Protein AF-A0A1V2RS00-F1 (afdb_monomer_lite)

Sequence (336 aa):
MPICAQCAREFTRLSRGRAPRYCSRACQARAYRARKAEPQNAPPARRGQPTAAAPPRTGRPAAGPGRSSGTLSVPAIVRAAVRIADSEGLDALSMRRVADSLGAGAMALYHYVTGKDELIELMVGQVYADSGAAAPPGPGGWRAALEHVARAEWALYTAHPWTLRVLATVRPPLAPSVLAGAERAMAALDGTGVDALTVHRLTQSVLGQVQGLGLLRVSEIEAARRAGPSLAHWRTVTAPAVLMPDRDTPYPRLASTARDAEAAADLDALFEFGLARILDGVALFLDGLPEHTDHSGGTAGTAHEGAARPAAQEPRAGGGGPAVHRNVADPTARGR

Foldseek 3Di:
DQAAPQPRDDADDDDDDDGDNHRDPVSVVVVVVVVVPDPPDDDPDDDDDDDDDDDDDDDDDDDDDDDDQPPDALVLLLVLQQVCCQPVNPVSDALCSSCVSRVHDSVVVCVHAVGDVRSVLVNLLVLLVVLCLLPQFDPDALLSNLVSNLVSVLVSCLRRVNSLVQQVDPDHRPRPSVVSSLVSNLCSCPPLPDDSVVSNVLSCVLNVLSSVLSVVSSVLVVQCVDPDDHPVCCQPPVVCCQQPVDPPGPNVVSVVCNVVSVVVSPSVNVSVVVNVVSVVVVVVVSVPDPDPPPPPDDDDDDDDDDDDDDDDDDDDDDDDDDDDDDDDDDDDDDDD

pLDDT: mean 77.29, std 21.88, range [31.58, 98.38]

Structure (mmCIF, N/CA/C/O backbone):
data_AF-A0A1V2RS00-F1
#
_entry.id   AF-A0A1V2RS00-F1
#
loop_
_atom_site.group_PDB
_atom_site.id
_atom_site.type_symbol
_atom_site.label_atom_id
_atom_site.label_alt_id
_atom_site.label_comp_id
_atom_site.label_asym_id
_atom_site.label_entity_id
_atom_site.label_seq_id
_atom_site.pdbx_PDB_ins_code
_atom_site.Cartn_x
_atom_site.Cartn_y
_atom_site.Cartn_z
_atom_site.occupancy
_atom_site.B_iso_or_equiv
_atom_site.auth_seq_id
_atom_site.auth_comp_id
_atom_site.auth_asym_id
_atom_site.auth_atom_id
_atom_site.pdbx_PDB_model_num
ATOM 1 N N . MET A 1 1 ? 14.149 -3.725 59.250 1.00 67.50 1 MET A N 1
ATOM 2 C CA . MET A 1 1 ? 14.147 -2.420 58.539 1.00 67.50 1 MET A CA 1
ATOM 3 C C . MET A 1 1 ? 13.747 -2.641 57.079 1.00 67.50 1 MET A C 1
ATOM 5 O O . MET A 1 1 ? 13.876 -3.771 56.625 1.00 67.50 1 MET A O 1
ATOM 9 N N . PRO A 1 2 ? 13.184 -1.667 56.332 1.00 81.31 2 PRO A N 1
ATOM 10 C CA . PRO A 1 2 ? 12.908 -1.882 54.912 1.00 81.31 2 PRO A CA 1
ATOM 11 C C . PRO A 1 2 ? 14.219 -2.045 54.132 1.00 81.31 2 PRO A C 1
ATOM 13 O O . PRO A 1 2 ? 15.185 -1.315 54.355 1.00 81.31 2 PRO A O 1
ATOM 16 N N . ILE A 1 3 ? 14.225 -3.005 53.211 1.00 87.50 3 ILE A N 1
ATOM 17 C CA . ILE A 1 3 ? 15.364 -3.332 52.352 1.00 87.50 3 ILE A CA 1
ATOM 18 C C . ILE A 1 3 ? 15.104 -2.749 50.962 1.00 87.50 3 ILE A C 1
ATOM 20 O O . ILE A 1 3 ? 14.012 -2.881 50.407 1.00 87.50 3 ILE A O 1
ATOM 24 N N . CYS A 1 4 ? 16.099 -2.075 50.390 1.00 85.19 4 CYS A N 1
ATOM 25 C CA . CYS A 1 4 ? 16.002 -1.516 49.047 1.00 85.19 4 CYS A CA 1
ATOM 26 C C . CYS A 1 4 ? 15.934 -2.624 47.987 1.00 85.19 4 CYS A C 1
ATOM 28 O O . CYS A 1 4 ? 16.881 -3.394 47.839 1.00 85.19 4 CYS A O 1
ATOM 30 N N . ALA A 1 5 ? 14.890 -2.622 47.154 1.00 86.62 5 ALA A N 1
ATOM 31 C CA . ALA A 1 5 ? 14.709 -3.617 46.093 1.00 86.62 5 ALA A CA 1
ATOM 32 C C . ALA A 1 5 ? 15.755 -3.550 44.956 1.00 86.62 5 ALA A C 1
ATOM 34 O O . ALA A 1 5 ? 15.750 -4.410 44.086 1.00 86.62 5 ALA A O 1
ATOM 35 N N . GLN A 1 6 ? 16.624 -2.530 44.933 1.00 90.50 6 GLN A N 1
ATOM 36 C CA . GLN A 1 6 ? 17.678 -2.375 43.918 1.00 90.50 6 GLN A CA 1
ATOM 37 C C . GLN A 1 6 ? 19.086 -2.697 44.435 1.00 90.50 6 GLN A C 1
ATOM 39 O O . GLN A 1 6 ? 19.936 -3.103 43.653 1.00 90.50 6 GLN A O 1
ATOM 44 N N . CYS A 1 7 ? 19.380 -2.430 45.710 1.00 89.31 7 CYS A N 1
ATOM 45 C CA . CYS A 1 7 ? 20.745 -2.547 46.242 1.00 89.31 7 CYS A CA 1
ATOM 46 C C . CYS A 1 7 ? 20.844 -3.345 47.543 1.00 89.31 7 CYS A C 1
ATOM 48 O O . CYS A 1 7 ? 21.907 -3.336 48.154 1.00 89.31 7 CYS A O 1
ATOM 50 N N . ALA A 1 8 ? 19.743 -3.960 47.986 1.00 87.31 8 ALA A N 1
ATOM 51 C CA . ALA A 1 8 ? 19.644 -4.790 49.187 1.00 87.31 8 ALA A CA 1
ATOM 52 C C . ALA A 1 8 ? 20.091 -4.128 50.509 1.00 87.31 8 ALA A C 1
ATOM 54 O O . ALA A 1 8 ? 20.161 -4.791 51.536 1.00 87.31 8 ALA A O 1
ATOM 55 N N . ARG A 1 9 ? 20.348 -2.813 50.520 1.00 87.50 9 ARG A N 1
ATOM 56 C CA . ARG A 1 9 ? 20.688 -2.073 51.740 1.00 87.50 9 ARG A CA 1
ATOM 57 C C . ARG A 1 9 ? 19.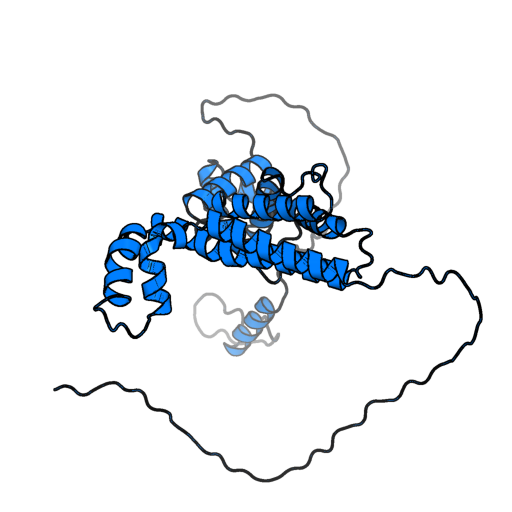449 -1.760 52.562 1.00 87.50 9 ARG A C 1
ATOM 59 O O . ARG A 1 9 ? 18.418 -1.354 52.011 1.00 87.50 9 ARG A O 1
ATOM 66 N N . GLU A 1 10 ? 19.589 -1.894 53.872 1.00 86.69 10 GLU A N 1
ATOM 67 C CA . GLU A 1 10 ? 18.614 -1.395 54.831 1.00 86.69 10 GLU A CA 1
ATOM 68 C C . GLU A 1 10 ? 18.591 0.133 54.824 1.00 86.69 10 GLU A C 1
ATOM 70 O O . GLU A 1 10 ? 19.614 0.788 54.614 1.00 86.69 10 GLU A O 1
ATOM 75 N N . PHE A 1 11 ? 17.413 0.719 55.024 1.00 83.56 11 PHE A N 1
ATOM 76 C CA . PHE A 1 11 ? 17.284 2.167 55.120 1.00 83.56 11 PHE A CA 1
ATOM 77 C C . PHE A 1 11 ? 16.163 2.576 56.073 1.00 83.56 11 PHE A C 1
ATOM 79 O O . PHE A 1 11 ? 15.219 1.829 56.328 1.00 83.56 11 PHE A O 1
ATOM 86 N N . THR A 1 12 ? 16.267 3.782 56.615 1.00 77.06 12 THR A N 1
ATOM 87 C CA . THR A 1 12 ? 15.304 4.302 57.588 1.00 77.06 12 THR A CA 1
ATOM 88 C C . THR A 1 12 ? 14.063 4.835 56.875 1.00 77.06 12 THR A C 1
ATOM 90 O O . THR A 1 12 ? 14.167 5.550 55.876 1.00 77.06 12 THR A O 1
ATOM 93 N N . ARG A 1 13 ? 12.865 4.507 57.379 1.00 71.31 13 ARG A N 1
ATOM 94 C CA . ARG A 1 13 ? 11.624 5.129 56.893 1.00 71.31 13 ARG A CA 1
ATOM 95 C C . ARG A 1 13 ? 11.598 6.585 57.344 1.00 71.31 13 ARG A C 1
ATOM 97 O O . ARG A 1 13 ? 11.429 6.854 58.528 1.00 71.31 13 ARG A O 1
ATOM 104 N N . LEU A 1 14 ? 11.723 7.507 56.400 1.00 64.88 14 LEU A N 1
ATOM 105 C CA . LEU A 1 14 ? 11.408 8.909 56.633 1.00 64.88 14 LEU A CA 1
ATOM 106 C C . LEU A 1 14 ? 9.931 9.112 56.254 1.00 64.88 14 LEU A C 1
ATOM 108 O O . LEU A 1 14 ? 9.572 8.932 55.095 1.00 64.88 14 LEU A O 1
ATOM 112 N N . SER A 1 15 ? 9.122 9.416 57.275 1.00 57.97 15 SER A N 1
ATOM 113 C CA . SER A 1 15 ? 7.725 9.899 57.267 1.00 57.97 15 SER A CA 1
ATOM 114 C C . SER A 1 15 ? 6.571 8.978 56.799 1.00 57.97 15 SER A C 1
ATOM 116 O O . SER A 1 15 ? 6.735 7.963 56.122 1.00 57.97 15 SER A O 1
ATOM 118 N N . ARG A 1 16 ? 5.363 9.312 57.300 1.00 59.69 16 ARG A N 1
ATOM 119 C CA . ARG A 1 16 ? 4.089 8.580 57.142 1.00 59.69 16 ARG A CA 1
ATOM 120 C C . ARG A 1 16 ? 3.628 8.591 55.675 1.00 59.69 16 ARG A C 1
ATOM 122 O O . ARG A 1 16 ? 3.498 9.652 55.078 1.00 59.69 16 ARG A O 1
ATOM 129 N N . GLY A 1 17 ? 3.350 7.408 55.123 1.00 64.88 17 GLY A N 1
ATOM 130 C CA . GLY A 1 17 ? 2.903 7.200 53.740 1.00 64.88 17 GLY A CA 1
ATOM 131 C C . GLY A 1 17 ? 3.169 5.770 53.248 1.00 64.88 17 GLY A C 1
ATOM 132 O O . GLY A 1 17 ? 3.672 4.930 54.001 1.00 64.88 17 GLY A O 1
ATOM 133 N N . ARG A 1 18 ? 2.834 5.471 51.981 1.00 64.94 18 ARG A N 1
ATOM 134 C CA . ARG A 1 18 ? 3.139 4.173 51.341 1.00 64.94 18 ARG A CA 1
ATOM 135 C C . ARG A 1 18 ? 4.648 3.916 51.417 1.00 64.94 18 ARG A C 1
ATOM 137 O O . ARG A 1 18 ? 5.433 4.746 50.969 1.00 64.94 18 ARG A O 1
ATOM 144 N N . ALA A 1 19 ? 5.040 2.760 51.954 1.00 68.06 19 ALA A N 1
ATOM 145 C CA . ALA A 1 19 ? 6.445 2.428 52.166 1.00 68.06 19 ALA A CA 1
ATOM 146 C C . ALA A 1 19 ? 7.253 2.543 50.852 1.00 68.06 19 ALA A C 1
ATOM 148 O O . ALA A 1 19 ? 6.901 1.885 49.864 1.00 68.06 19 ALA A O 1
ATOM 149 N N . PRO A 1 20 ? 8.324 3.358 50.808 1.00 74.75 20 PRO A N 1
ATOM 150 C CA . PRO A 1 20 ? 9.176 3.454 49.628 1.00 74.75 20 PRO A CA 1
ATOM 151 C C . PRO A 1 20 ? 9.840 2.098 49.342 1.00 74.75 20 PRO A C 1
ATOM 153 O O . PRO A 1 20 ? 10.306 1.419 50.252 1.00 74.75 20 PRO A O 1
ATOM 156 N N . ARG A 1 21 ? 9.889 1.690 48.065 1.00 84.75 21 ARG A N 1
ATOM 157 C CA . ARG A 1 21 ? 10.537 0.428 47.628 1.00 84.75 21 ARG A CA 1
ATOM 158 C C . ARG A 1 21 ? 12.058 0.554 47.453 1.00 84.75 21 ARG A C 1
ATOM 160 O O . ARG A 1 21 ? 12.739 -0.446 47.237 1.00 84.75 21 ARG A O 1
ATOM 167 N N . TYR A 1 22 ? 12.590 1.775 47.514 1.00 88.00 22 TYR A N 1
ATOM 168 C CA . TYR A 1 22 ? 13.986 2.095 47.221 1.00 88.00 22 TYR A CA 1
ATOM 169 C C . TYR A 1 22 ? 14.537 3.082 48.252 1.00 88.00 22 TYR A C 1
ATOM 171 O O . TYR A 1 22 ? 13.823 3.988 48.671 1.00 88.00 22 TYR A O 1
ATOM 179 N N . CYS A 1 23 ? 15.817 2.946 48.605 1.00 87.12 23 CYS A N 1
ATOM 180 C CA . CYS A 1 23 ? 16.475 3.817 49.585 1.00 87.12 23 CYS A CA 1
ATOM 181 C C . CYS A 1 23 ? 16.814 5.227 49.060 1.00 87.12 23 CYS A C 1
ATOM 183 O O . CYS A 1 23 ? 17.154 6.104 49.845 1.00 87.12 23 CYS A O 1
ATOM 185 N N . SER A 1 24 ? 16.760 5.460 47.742 1.00 84.69 24 SER A N 1
ATOM 186 C CA . SER A 1 24 ? 17.055 6.761 47.125 1.00 84.69 24 SER A CA 1
ATOM 187 C C . SER A 1 24 ? 16.454 6.884 45.720 1.00 84.69 24 SER A C 1
ATOM 189 O O . SER A 1 24 ? 16.191 5.875 45.054 1.00 84.69 24 SER A O 1
ATOM 191 N N . ARG A 1 25 ? 16.315 8.125 45.220 1.00 82.12 25 ARG A N 1
ATOM 192 C CA . ARG A 1 25 ? 15.911 8.402 43.824 1.00 82.12 25 ARG A CA 1
ATOM 193 C C . ARG A 1 25 ? 16.862 7.761 42.804 1.00 82.12 25 ARG A C 1
ATOM 195 O O . ARG A 1 25 ? 16.417 7.288 41.763 1.00 82.12 25 ARG A O 1
ATOM 202 N N . ALA A 1 26 ? 18.154 7.662 43.126 1.00 84.06 26 ALA A N 1
ATOM 203 C CA . ALA A 1 26 ? 19.139 6.994 42.277 1.00 84.06 26 ALA A CA 1
ATOM 204 C C . ALA A 1 26 ? 18.876 5.480 42.150 1.00 84.06 26 ALA A C 1
ATOM 206 O O . ALA A 1 26 ? 18.971 4.922 41.057 1.00 84.06 26 ALA A O 1
ATOM 207 N N . CYS A 1 27 ? 18.494 4.805 43.241 1.00 85.94 27 CYS A N 1
ATOM 208 C CA . CYS A 1 27 ? 18.106 3.390 43.205 1.00 85.94 27 CYS A CA 1
ATOM 209 C C . CYS A 1 27 ? 16.798 3.162 42.435 1.00 85.94 27 CYS A C 1
ATOM 211 O O . CYS A 1 27 ? 16.706 2.204 41.670 1.00 85.94 27 CYS A O 1
ATOM 213 N N . GLN A 1 28 ? 15.826 4.067 42.561 1.00 87.50 28 GLN A N 1
ATOM 214 C CA . GLN A 1 28 ? 14.596 4.025 41.769 1.00 87.50 28 GLN A CA 1
ATOM 215 C C . GLN A 1 28 ? 14.871 4.193 40.264 1.00 87.50 28 GLN A C 1
ATOM 217 O O . GLN A 1 28 ? 14.331 3.441 39.454 1.00 87.50 28 GLN A O 1
ATOM 222 N N . ALA A 1 29 ? 15.748 5.131 39.887 1.00 81.56 29 ALA A N 1
ATOM 223 C CA . ALA A 1 29 ? 16.121 5.366 38.494 1.00 81.56 29 ALA A CA 1
ATOM 224 C C . ALA A 1 29 ? 16.869 4.173 37.872 1.00 81.56 29 ALA A C 1
ATOM 226 O O . ALA A 1 29 ? 16.620 3.837 36.715 1.00 81.56 29 ALA A O 1
ATOM 227 N N . ARG A 1 30 ? 17.747 3.500 38.631 1.00 84.75 30 ARG A N 1
ATOM 228 C CA . ARG A 1 30 ? 18.425 2.270 38.180 1.00 84.75 30 ARG A CA 1
ATOM 229 C C . ARG A 1 30 ? 17.443 1.121 37.946 1.00 84.75 30 ARG A C 1
ATOM 231 O O . ARG A 1 30 ? 17.483 0.512 36.883 1.00 84.75 30 ARG A O 1
ATOM 238 N N . ALA A 1 31 ? 16.512 0.898 38.875 1.00 85.06 31 ALA A N 1
ATOM 239 C CA . ALA A 1 31 ? 15.475 -0.125 38.726 1.00 85.06 31 ALA A CA 1
ATOM 240 C C . ALA A 1 31 ? 14.544 0.145 37.529 1.00 85.06 31 ALA A C 1
ATOM 242 O O . ALA A 1 31 ? 14.088 -0.779 36.863 1.00 85.06 31 ALA A O 1
ATOM 243 N N . TYR A 1 32 ? 14.251 1.418 37.248 1.00 80.31 32 TYR A N 1
ATOM 244 C CA . TYR A 1 32 ? 13.467 1.812 36.078 1.00 80.31 32 TYR A CA 1
ATOM 245 C C . TYR A 1 32 ? 14.205 1.537 34.761 1.00 80.31 32 TYR A C 1
ATOM 247 O O . TYR A 1 32 ? 13.619 0.962 33.849 1.00 80.31 32 TYR A O 1
ATOM 255 N N . ARG A 1 33 ? 15.496 1.891 34.670 1.00 81.81 33 ARG A N 1
ATOM 256 C CA . ARG A 1 33 ? 16.313 1.612 33.477 1.00 81.81 33 ARG A CA 1
ATOM 257 C C . ARG A 1 33 ? 16.475 0.114 33.227 1.00 81.81 33 ARG A C 1
ATOM 259 O O . ARG A 1 33 ? 16.350 -0.296 32.083 1.00 81.81 33 ARG A O 1
ATOM 266 N N . ALA A 1 34 ? 16.674 -0.684 34.279 1.00 78.75 34 ALA A N 1
ATOM 267 C CA . ALA A 1 34 ? 16.752 -2.141 34.170 1.00 78.75 34 ALA A CA 1
ATOM 268 C C . ALA A 1 34 ? 15.463 -2.742 33.577 1.00 78.75 34 ALA A C 1
ATOM 270 O O . ALA A 1 34 ? 15.536 -3.479 32.605 1.00 78.75 34 ALA A O 1
ATOM 271 N N . ARG A 1 35 ? 14.281 -2.325 34.059 1.00 76.94 35 ARG A N 1
ATOM 272 C CA . ARG A 1 35 ? 12.982 -2.761 33.502 1.00 76.94 35 ARG A CA 1
ATOM 273 C C . ARG A 1 35 ? 12.742 -2.340 32.053 1.00 76.94 35 ARG A C 1
ATOM 275 O O . ARG A 1 35 ? 11.999 -3.004 31.348 1.00 76.94 35 ARG A O 1
ATOM 282 N N . LYS A 1 36 ? 13.310 -1.209 31.627 1.00 71.44 36 LYS A N 1
ATOM 283 C CA . LYS A 1 36 ? 13.199 -0.731 30.241 1.00 71.44 36 LYS A CA 1
ATOM 284 C C . LYS A 1 36 ? 14.192 -1.438 29.305 1.00 71.44 36 LYS A C 1
ATOM 286 O O . LYS A 1 36 ? 13.953 -1.478 28.106 1.00 71.44 36 LYS A O 1
ATOM 291 N N . ALA A 1 37 ? 15.303 -1.940 29.847 1.00 65.69 37 ALA A N 1
ATOM 292 C CA . ALA A 1 37 ? 16.340 -2.655 29.106 1.00 65.69 37 ALA A CA 1
ATOM 293 C C . ALA A 1 37 ? 16.056 -4.161 28.964 1.00 65.69 37 ALA A C 1
ATOM 295 O O . ALA A 1 37 ? 16.685 -4.819 28.142 1.00 65.69 37 ALA A O 1
ATOM 296 N N . GLU A 1 38 ? 15.124 -4.705 29.746 1.00 54.19 38 GLU A N 1
ATOM 297 C CA . GLU A 1 38 ? 14.707 -6.101 29.649 1.00 54.19 38 GLU A CA 1
ATOM 298 C C . GLU A 1 38 ? 13.688 -6.266 28.502 1.00 54.19 38 GLU A C 1
ATOM 300 O O . GLU A 1 38 ? 12.708 -5.513 28.447 1.00 54.19 38 GLU A O 1
ATOM 305 N N . PRO A 1 39 ? 13.901 -7.199 27.554 1.00 43.91 39 PRO A N 1
ATOM 306 C CA . PRO A 1 39 ? 12.954 -7.441 26.472 1.00 43.91 39 PRO A CA 1
ATOM 307 C C . PRO A 1 39 ? 11.618 -7.913 27.057 1.00 43.91 39 PRO A C 1
ATOM 309 O O . PRO A 1 39 ? 11.570 -8.841 27.863 1.00 43.91 39 PRO A O 1
ATOM 312 N N . GLN A 1 40 ? 10.521 -7.264 26.661 1.00 57.75 40 GLN A N 1
ATOM 313 C CA . GLN A 1 40 ? 9.161 -7.598 27.091 1.00 57.75 40 GLN A CA 1
ATOM 314 C C . GLN A 1 40 ? 8.697 -8.901 26.425 1.00 57.75 40 GLN A C 1
ATOM 316 O O . GLN A 1 40 ? 7.849 -8.870 25.549 1.00 57.75 40 GLN A O 1
ATOM 321 N N . ASN A 1 41 ? 9.292 -10.035 26.795 1.00 49.31 41 ASN A N 1
ATOM 322 C CA . ASN A 1 41 ? 8.796 -11.373 26.478 1.00 49.31 41 ASN A CA 1
ATOM 323 C C . ASN A 1 41 ? 9.438 -12.407 27.413 1.00 49.31 41 ASN A C 1
ATOM 325 O O . ASN A 1 41 ? 10.367 -13.124 27.055 1.00 49.31 41 ASN A O 1
ATOM 329 N N . ALA A 1 42 ? 8.917 -12.487 28.636 1.00 41.12 42 ALA A N 1
ATOM 330 C CA . ALA A 1 42 ? 9.068 -13.659 29.487 1.00 41.12 42 ALA A CA 1
ATOM 331 C C . ALA A 1 42 ? 7.739 -13.886 30.231 1.00 41.12 42 ALA A C 1
ATOM 333 O O . ALA A 1 42 ? 7.357 -13.051 31.058 1.00 41.12 42 ALA A O 1
ATOM 334 N N . PRO A 1 43 ? 6.986 -14.963 29.942 1.00 46.00 43 PRO A N 1
ATOM 335 C CA . PRO A 1 43 ? 5.799 -15.296 30.721 1.00 46.00 43 PRO A CA 1
ATOM 336 C C . PRO A 1 43 ? 6.200 -15.654 32.165 1.00 46.00 43 PRO A C 1
ATOM 338 O O . PRO A 1 43 ? 7.286 -16.198 32.385 1.00 46.00 43 PRO A O 1
ATOM 341 N N . PRO A 1 44 ? 5.355 -15.382 33.180 1.00 42.84 44 PRO A N 1
ATOM 342 C CA . PRO A 1 44 ? 5.690 -15.731 34.554 1.00 42.84 44 PRO A CA 1
ATOM 343 C C . PRO A 1 44 ? 5.814 -17.253 34.694 1.00 42.84 44 PRO A C 1
ATOM 345 O O . PRO A 1 44 ? 4.894 -17.998 34.350 1.00 42.84 44 PRO A O 1
ATOM 348 N N . ALA A 1 45 ? 6.951 -17.707 35.229 1.00 39.16 45 ALA A N 1
ATOM 349 C CA . ALA A 1 45 ? 7.204 -19.106 35.547 1.00 39.16 45 ALA A CA 1
ATOM 350 C C . ALA A 1 45 ? 6.111 -19.641 36.488 1.00 39.16 45 ALA A C 1
ATOM 352 O O . ALA A 1 45 ? 6.015 -19.240 37.653 1.00 39.16 45 ALA A O 1
ATOM 353 N N . ARG A 1 46 ? 5.267 -20.548 35.983 1.00 43.03 46 ARG A N 1
ATOM 354 C CA . ARG A 1 46 ? 4.269 -21.248 36.797 1.00 43.03 46 ARG A CA 1
ATOM 355 C C . ARG A 1 46 ? 4.991 -22.247 37.700 1.00 43.03 46 ARG A C 1
ATOM 357 O O . ARG A 1 46 ? 5.568 -23.217 37.219 1.00 43.03 46 ARG A O 1
ATOM 364 N N . ARG A 1 47 ? 4.948 -22.013 39.017 1.00 35.16 47 ARG A N 1
ATOM 365 C CA . ARG A 1 47 ? 5.243 -23.053 40.013 1.00 35.16 47 ARG A CA 1
ATOM 366 C C . ARG A 1 47 ? 4.191 -24.149 39.890 1.00 35.16 47 ARG A C 1
ATOM 368 O O . ARG A 1 47 ? 3.003 -23.855 39.786 1.00 35.16 47 ARG A O 1
ATOM 375 N N . GLY A 1 48 ? 4.675 -25.384 39.844 1.00 36.03 48 GLY A N 1
ATOM 376 C CA . GLY A 1 48 ? 3.900 -26.556 39.479 1.00 36.03 48 GLY A CA 1
ATOM 377 C C . GLY A 1 48 ? 2.769 -26.902 40.439 1.00 36.03 48 GLY A C 1
ATOM 378 O O . GLY A 1 48 ? 2.869 -26.709 41.648 1.00 36.03 48 GLY A O 1
ATOM 379 N N . GLN A 1 49 ? 1.736 -27.500 39.859 1.00 37.25 49 GLN A N 1
ATOM 380 C CA . GLN A 1 49 ? 0.925 -28.538 40.478 1.00 37.25 49 GLN A CA 1
ATOM 381 C C . GLN A 1 49 ? 0.425 -29.474 39.363 1.00 37.25 49 GLN A C 1
ATOM 383 O O . GLN A 1 49 ? 0.070 -28.987 38.287 1.00 37.25 49 GLN A O 1
ATOM 388 N N . PRO A 1 50 ? 0.455 -30.801 39.573 1.00 44.62 50 PRO A N 1
ATOM 389 C CA . PRO A 1 50 ? 0.077 -31.786 38.565 1.00 44.62 50 PRO A CA 1
ATOM 390 C C . PRO A 1 50 ? -1.432 -32.054 38.610 1.00 44.62 50 PRO A C 1
ATOM 392 O O . PRO A 1 50 ? -2.019 -31.976 39.686 1.00 44.62 50 PRO A O 1
ATOM 395 N N . THR A 1 51 ? -2.051 -32.421 37.481 1.00 34.47 51 THR A N 1
ATOM 396 C CA . THR A 1 51 ? -3.101 -33.465 37.414 1.00 34.47 51 THR A CA 1
ATOM 397 C C . THR A 1 51 ? -3.585 -33.727 35.980 1.00 34.47 51 THR A C 1
ATOM 399 O O . THR A 1 51 ? -4.001 -32.825 35.266 1.00 34.47 51 THR A O 1
ATOM 402 N N . ALA A 1 52 ? -3.464 -35.005 35.610 1.00 34.81 52 ALA A N 1
ATOM 403 C CA . ALA A 1 52 ? -4.321 -35.869 34.793 1.00 34.81 52 ALA A CA 1
ATOM 404 C C . ALA A 1 52 ? -5.245 -35.297 33.691 1.00 34.81 52 ALA A C 1
ATOM 406 O O . ALA A 1 52 ? -6.080 -34.423 33.901 1.00 34.81 52 ALA A O 1
ATOM 407 N N . ALA A 1 53 ? -5.159 -35.955 32.532 1.00 39.16 53 ALA A N 1
ATOM 408 C CA . ALA A 1 53 ? -6.026 -35.842 31.364 1.00 39.16 53 ALA A CA 1
ATOM 409 C C . ALA A 1 53 ? -7.458 -36.383 31.585 1.00 39.16 53 ALA A C 1
ATOM 411 O O . ALA A 1 53 ? -7.619 -37.415 32.234 1.00 39.16 53 ALA A O 1
ATOM 412 N N . ALA A 1 54 ? -8.463 -35.743 30.961 1.00 33.69 54 ALA A N 1
ATOM 413 C CA . ALA A 1 54 ? -9.783 -36.300 30.595 1.00 33.69 54 ALA A CA 1
ATOM 414 C C . ALA A 1 54 ? -10.568 -35.329 29.649 1.00 33.69 54 ALA A C 1
ATOM 416 O O . ALA A 1 54 ? -10.249 -34.143 29.638 1.00 33.69 54 ALA A O 1
ATOM 417 N N . PRO A 1 55 ? -11.558 -35.798 28.844 1.00 41.12 55 PRO A N 1
ATOM 418 C CA . PRO A 1 55 ? -11.716 -35.474 27.404 1.00 41.12 55 PRO A CA 1
ATOM 419 C C . PRO A 1 55 ? -12.883 -34.480 27.073 1.00 41.12 55 PRO A C 1
ATOM 421 O O . PRO A 1 55 ? -13.436 -33.882 28.000 1.00 41.12 55 PRO A O 1
ATOM 424 N N . PRO A 1 56 ? -13.251 -34.211 25.788 1.00 38.41 56 PRO A N 1
ATOM 425 C CA . PRO A 1 56 ? -14.018 -33.021 25.413 1.00 38.41 56 PRO A CA 1
ATOM 426 C C . PRO A 1 56 ? -15.510 -33.185 25.713 1.00 38.41 56 PRO A C 1
ATOM 428 O O . PRO A 1 56 ? -16.104 -34.231 25.452 1.00 38.41 56 PRO A O 1
ATOM 431 N N . ARG A 1 57 ? -16.141 -32.128 26.237 1.00 45.88 57 ARG A N 1
ATOM 432 C CA . ARG A 1 57 ? -17.581 -32.116 26.520 1.00 45.88 57 ARG A CA 1
ATOM 433 C C . ARG A 1 57 ? -18.346 -31.390 25.419 1.00 45.88 57 ARG A C 1
ATOM 435 O O . ARG A 1 57 ? -18.240 -30.178 25.254 1.00 45.88 57 ARG A O 1
ATOM 442 N N . THR A 1 58 ? -19.124 -32.186 24.696 1.00 39.69 58 THR A N 1
ATOM 443 C CA . THR A 1 58 ? -20.235 -31.804 23.825 1.00 39.69 58 THR A CA 1
ATOM 444 C C . THR A 1 58 ? -21.316 -31.041 24.607 1.00 39.69 58 THR A C 1
ATOM 446 O O . THR A 1 58 ? -21.458 -31.191 25.823 1.00 39.69 58 THR A O 1
ATOM 449 N N . GLY A 1 59 ? -22.020 -30.145 23.908 1.00 36.41 59 GLY A N 1
ATOM 450 C CA . GLY A 1 59 ? -22.800 -29.056 24.504 1.00 36.41 59 GLY A CA 1
ATOM 451 C C . GLY A 1 59 ? -24.231 -29.368 24.946 1.00 36.41 59 GLY A C 1
ATOM 452 O O . GLY A 1 59 ? -24.721 -30.477 24.765 1.00 36.41 59 GLY A O 1
ATOM 453 N N . ARG A 1 60 ? -24.902 -28.331 25.480 1.00 37.56 60 ARG A N 1
ATOM 454 C CA . ARG A 1 60 ? -26.352 -28.035 25.379 1.00 37.56 60 ARG A CA 1
ATOM 455 C C . ARG A 1 60 ? -26.634 -26.611 25.944 1.00 37.56 60 ARG A C 1
ATOM 457 O O . ARG A 1 60 ? -25.850 -26.165 26.781 1.00 37.56 60 ARG A O 1
ATOM 464 N N . PRO A 1 61 ? -27.670 -25.869 25.476 1.00 50.75 61 PRO A N 1
ATOM 465 C CA . PRO A 1 61 ? -27.735 -24.409 25.554 1.00 50.75 61 PRO A CA 1
ATOM 466 C C . PRO A 1 61 ? -28.585 -23.896 26.724 1.00 50.75 61 PRO A C 1
ATOM 468 O O . PRO A 1 61 ? -29.462 -24.600 27.223 1.00 50.75 61 PRO A O 1
ATOM 471 N N . ALA A 1 62 ? -28.388 -22.627 27.083 1.00 36.94 62 ALA A N 1
ATOM 472 C CA . ALA A 1 62 ? -29.336 -21.864 27.887 1.00 36.94 62 ALA A CA 1
ATOM 473 C C . ALA A 1 62 ? -29.617 -20.520 27.204 1.00 36.94 62 ALA A C 1
ATOM 475 O O . ALA A 1 62 ? -28.715 -19.721 26.958 1.00 36.94 62 ALA A O 1
ATOM 476 N N . ALA A 1 63 ? -30.888 -20.336 26.856 1.00 41.81 63 ALA A N 1
ATOM 477 C CA . ALA A 1 63 ? -31.442 -19.158 26.221 1.00 41.81 63 ALA A CA 1
ATOM 478 C C . ALA A 1 63 ? -31.567 -17.991 27.213 1.00 41.81 63 ALA A C 1
ATOM 480 O O . ALA A 1 63 ? -32.056 -18.160 28.328 1.00 41.81 63 ALA A O 1
ATOM 481 N N . GLY A 1 64 ? -31.192 -16.800 26.752 1.00 32.97 64 GLY A N 1
ATOM 482 C CA . GLY A 1 64 ? -31.581 -15.508 27.310 1.00 32.97 64 GLY A CA 1
ATOM 483 C C . GLY A 1 64 ? -31.800 -14.527 26.150 1.00 32.97 64 GLY A C 1
ATOM 484 O O . GLY A 1 64 ? -31.142 -14.669 25.116 1.00 32.97 64 GLY A O 1
ATOM 485 N N . PRO A 1 65 ? -32.729 -13.562 26.252 1.00 49.84 65 PRO A N 1
ATOM 486 C CA . PRO A 1 65 ? -32.999 -12.640 25.160 1.00 49.84 65 PRO A CA 1
ATOM 487 C C . PRO A 1 65 ? -31.921 -11.551 25.147 1.00 49.84 65 PRO A C 1
ATOM 489 O O . PRO A 1 65 ? -31.879 -10.701 26.034 1.00 49.84 65 PRO A O 1
ATOM 492 N N . GLY A 1 66 ? -31.030 -11.558 24.154 1.00 38.22 66 GLY A N 1
ATOM 493 C CA . GLY A 1 66 ? -30.142 -10.417 23.945 1.00 38.22 66 GLY A CA 1
ATOM 494 C C . GLY A 1 66 ? -28.876 -10.693 23.147 1.00 38.22 66 GLY A C 1
ATOM 495 O O . GLY A 1 66 ? -27.980 -11.376 23.624 1.00 38.22 66 GLY A O 1
ATOM 496 N N . ARG A 1 67 ? -28.782 -9.982 22.016 1.00 46.09 67 ARG A N 1
ATOM 497 C CA . ARG A 1 67 ? -27.587 -9.691 21.208 1.00 46.09 67 ARG A CA 1
ATOM 498 C C . ARG A 1 67 ? -27.049 -10.871 20.402 1.00 46.09 67 ARG A C 1
ATOM 500 O O . ARG A 1 67 ? -26.606 -11.880 20.930 1.00 46.09 67 ARG A O 1
ATOM 507 N N . SER A 1 68 ? -27.029 -10.680 19.087 1.00 43.09 68 SER A N 1
ATOM 508 C CA . SER A 1 68 ? -26.292 -11.486 18.121 1.00 43.09 68 SER A CA 1
ATOM 509 C C . SER A 1 68 ? -24.785 -11.404 18.400 1.00 43.09 68 SER A C 1
ATOM 511 O O . SER A 1 68 ? -24.050 -10.703 17.705 1.00 43.09 68 SER A O 1
ATOM 513 N N . SER A 1 69 ? -24.295 -12.082 19.436 1.00 49.16 69 SER A N 1
ATOM 514 C CA . SER A 1 69 ? -22.867 -12.334 19.572 1.00 49.16 69 SER A CA 1
ATOM 515 C C . SER A 1 69 ? -22.513 -13.424 18.569 1.00 49.16 69 SER A C 1
ATOM 517 O O . SER A 1 69 ? -22.571 -14.616 18.879 1.00 49.16 69 SER A O 1
ATOM 519 N N . GLY A 1 70 ? -22.179 -13.022 17.341 1.00 61.84 70 GLY A N 1
ATOM 520 C CA . GLY A 1 70 ? -21.372 -13.881 16.485 1.00 61.84 70 GLY A CA 1
ATOM 521 C C . GLY A 1 70 ? -20.171 -14.347 17.306 1.00 61.84 70 GLY A C 1
ATOM 522 O O . GLY A 1 70 ? -19.563 -13.545 18.016 1.00 61.84 70 GLY A O 1
ATOM 523 N N . THR A 1 71 ? -19.895 -15.649 17.298 1.00 77.69 71 THR A N 1
ATOM 524 C CA . THR A 1 71 ? -18.821 -16.237 18.098 1.00 77.69 71 THR A CA 1
ATOM 525 C C . THR A 1 71 ? -17.523 -15.477 17.836 1.00 77.69 71 THR A C 1
ATOM 527 O O . THR A 1 71 ? -17.077 -15.364 16.690 1.00 77.69 71 THR A O 1
ATOM 530 N N . LEU A 1 72 ? -16.941 -14.912 18.897 1.00 91.44 72 LEU A N 1
ATOM 531 C CA . LEU A 1 72 ? -15.662 -14.219 18.812 1.00 91.44 72 LEU A CA 1
ATOM 532 C C . LEU A 1 72 ? -14.625 -15.196 18.241 1.00 91.44 72 LEU A C 1
ATOM 534 O O . LEU A 1 72 ? -14.520 -16.332 18.691 1.00 91.44 72 LEU A O 1
ATOM 538 N N . SER A 1 73 ? -13.913 -14.774 17.204 1.00 95.56 73 SER A N 1
ATOM 539 C CA . SER A 1 73 ? -12.932 -15.592 16.491 1.00 95.56 73 SER A CA 1
ATOM 540 C C . SER A 1 73 ? -11.852 -14.693 15.903 1.00 95.56 73 SER A C 1
ATOM 542 O O . SER A 1 73 ? -12.117 -13.514 15.650 1.00 95.56 73 SER A O 1
ATOM 544 N N . VAL A 1 74 ? -10.656 -15.238 15.645 1.00 96.25 74 VAL A N 1
ATOM 545 C CA . VAL A 1 74 ? -9.558 -14.478 15.018 1.00 96.25 74 VAL A CA 1
ATOM 546 C C . VAL A 1 74 ? -10.021 -13.794 13.721 1.00 96.25 74 VAL A C 1
ATOM 548 O O . VAL A 1 74 ? -9.874 -12.576 13.635 1.00 96.25 74 VAL A O 1
ATOM 551 N N . PRO A 1 75 ? -10.696 -14.470 12.764 1.00 96.44 75 PRO A N 1
ATOM 552 C CA . PRO A 1 75 ? -11.151 -13.805 11.541 1.00 96.44 75 PRO A CA 1
ATOM 553 C C . PRO A 1 75 ? -12.169 -12.683 11.791 1.00 96.44 75 PRO A C 1
ATOM 555 O O . PRO A 1 75 ? -12.179 -11.682 11.079 1.00 96.44 75 PRO A O 1
ATOM 558 N N . ALA A 1 76 ? -13.041 -12.818 12.798 1.00 96.50 76 ALA A N 1
ATOM 559 C CA . ALA A 1 76 ? -13.985 -11.756 13.150 1.00 96.50 76 ALA A CA 1
ATOM 560 C C . ALA A 1 76 ? -13.274 -10.530 13.749 1.00 96.50 76 ALA A C 1
ATOM 562 O O . ALA A 1 76 ? -13.628 -9.400 13.410 1.00 96.50 76 ALA A O 1
ATOM 563 N N . ILE A 1 77 ? -12.259 -10.758 14.591 1.00 97.81 77 ILE A N 1
ATOM 564 C CA . ILE A 1 77 ? -11.416 -9.707 15.176 1.00 97.81 77 ILE A CA 1
ATOM 565 C C . ILE A 1 77 ? -10.644 -8.973 14.080 1.00 97.81 77 ILE A C 1
ATOM 567 O O . ILE A 1 77 ? -10.713 -7.747 14.013 1.00 97.81 77 ILE A O 1
ATOM 571 N N . VAL A 1 78 ? -9.977 -9.711 13.189 1.00 97.94 78 VAL A N 1
ATOM 572 C CA . VAL A 1 78 ? -9.188 -9.136 12.091 1.00 97.94 78 VAL A CA 1
ATOM 573 C C . VAL A 1 78 ? -10.072 -8.314 11.153 1.00 97.94 78 VAL A C 1
ATOM 575 O O . VAL A 1 78 ? -9.769 -7.150 10.911 1.00 97.94 78 VAL A O 1
ATOM 578 N N . ARG A 1 79 ? -11.224 -8.838 10.707 1.00 97.62 79 ARG A N 1
ATOM 579 C CA . ARG A 1 79 ? -12.163 -8.073 9.861 1.00 97.62 79 ARG A CA 1
ATOM 580 C C . ARG A 1 79 ? -12.657 -6.789 10.524 1.00 97.62 79 ARG A C 1
ATOM 582 O O . ARG A 1 79 ? -12.806 -5.773 9.851 1.00 97.62 79 ARG A O 1
ATOM 589 N N . ALA A 1 80 ? -12.945 -6.819 11.824 1.00 97.75 80 ALA A N 1
ATOM 590 C CA . ALA A 1 80 ? -13.353 -5.616 12.544 1.00 97.75 80 ALA A CA 1
ATOM 591 C C . ALA A 1 80 ? -12.216 -4.589 12.625 1.00 97.75 80 ALA A C 1
ATOM 593 O O . ALA A 1 80 ? -12.451 -3.403 12.401 1.00 97.75 80 ALA A O 1
ATOM 594 N N . ALA A 1 81 ? -10.995 -5.051 12.886 1.00 98.12 81 ALA A N 1
ATOM 595 C CA . ALA A 1 81 ? -9.804 -4.218 12.936 1.00 98.12 81 ALA A CA 1
ATOM 596 C C . ALA A 1 81 ? -9.466 -3.581 11.575 1.00 98.12 81 ALA A C 1
ATOM 598 O O . ALA A 1 81 ? -9.201 -2.381 11.533 1.00 98.12 81 ALA A O 1
ATOM 599 N N . VAL A 1 82 ? -9.561 -4.339 10.473 1.00 98.38 82 VAL A N 1
ATOM 600 C CA . VAL A 1 82 ? -9.404 -3.825 9.098 1.00 98.38 82 VAL A CA 1
ATOM 601 C C . VAL A 1 82 ? -10.420 -2.720 8.820 1.00 98.38 82 VAL A C 1
ATOM 603 O O . VAL A 1 82 ? -10.019 -1.620 8.462 1.00 98.38 82 VAL A O 1
ATOM 606 N N . ARG A 1 83 ? -11.713 -2.943 9.105 1.00 97.50 83 ARG A N 1
ATOM 607 C CA . ARG A 1 83 ? -12.743 -1.905 8.909 1.00 97.50 83 ARG A CA 1
ATOM 608 C C . ARG A 1 83 ? -12.445 -0.619 9.677 1.00 97.50 83 ARG A C 1
ATOM 610 O O . ARG A 1 83 ? -12.620 0.457 9.122 1.00 97.50 83 ARG A O 1
ATOM 617 N N . ILE A 1 84 ? -12.003 -0.729 10.934 1.00 97.44 84 ILE A N 1
ATOM 618 C CA . ILE A 1 84 ? -11.614 0.438 11.741 1.00 97.44 84 ILE A CA 1
ATOM 619 C C . ILE A 1 84 ? -10.436 1.164 11.082 1.00 97.44 84 ILE A C 1
ATOM 621 O O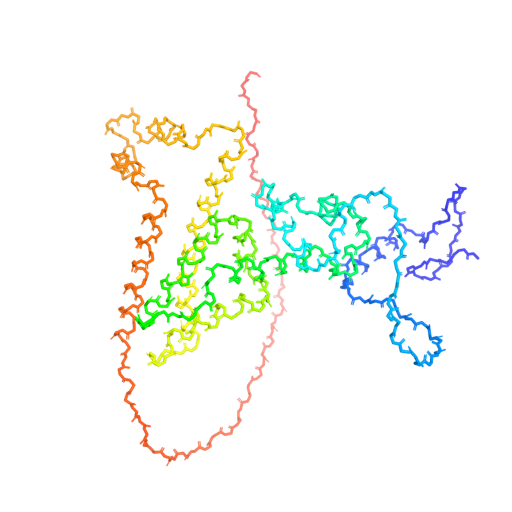 . ILE A 1 84 ? -10.470 2.384 10.953 1.00 97.44 84 ILE A O 1
ATOM 625 N N . ALA A 1 85 ? -9.408 0.433 10.650 1.00 97.00 85 ALA A N 1
ATOM 626 C CA . ALA A 1 85 ? -8.240 1.029 10.011 1.00 97.00 85 ALA A CA 1
ATOM 627 C C . ALA A 1 85 ? -8.578 1.680 8.654 1.00 97.00 85 ALA A C 1
ATOM 629 O O . ALA A 1 85 ? -8.037 2.739 8.340 1.00 97.00 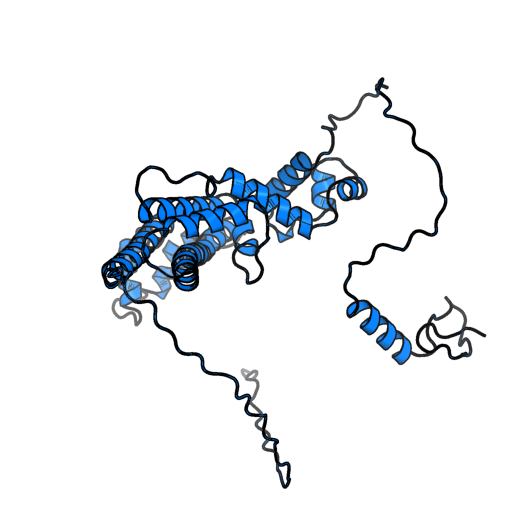85 ALA A O 1
ATOM 630 N N . ASP A 1 86 ? -9.511 1.113 7.888 1.00 95.81 86 ASP A N 1
ATOM 631 C CA . ASP A 1 86 ? -9.977 1.664 6.609 1.00 95.81 86 ASP A CA 1
ATOM 632 C C . ASP A 1 86 ? -10.794 2.950 6.782 1.00 95.81 86 ASP A C 1
ATOM 634 O O . ASP A 1 86 ? -10.696 3.866 5.960 1.00 95.81 86 ASP A O 1
ATOM 638 N N . SER A 1 87 ? -11.611 3.044 7.838 1.00 92.88 87 SER A N 1
ATOM 639 C CA . SER A 1 87 ? -12.485 4.198 8.079 1.00 92.88 87 SER A CA 1
ATOM 640 C C . SER A 1 87 ? -11.812 5.308 8.886 1.00 92.88 87 SER A C 1
ATOM 642 O O . SER A 1 87 ? -11.939 6.482 8.542 1.00 92.88 87 SER A O 1
ATOM 644 N N . GLU A 1 88 ? -11.092 4.945 9.946 1.00 92.19 88 GLU A N 1
ATOM 645 C CA . GLU A 1 88 ? -10.555 5.865 10.961 1.00 92.19 88 GLU A CA 1
ATOM 646 C C . GLU A 1 88 ? -9.020 5.967 10.927 1.00 92.19 88 GLU A C 1
ATOM 648 O O . GLU A 1 88 ? -8.443 6.817 11.604 1.00 92.19 88 GLU A O 1
ATOM 653 N N . GLY A 1 89 ? -8.348 5.130 10.132 1.00 92.12 89 GLY A N 1
ATOM 654 C CA . GLY A 1 89 ? -6.892 5.063 10.067 1.00 92.12 89 GLY A CA 1
ATOM 655 C C . GLY A 1 89 ? -6.271 4.163 11.141 1.00 92.12 89 GLY A C 1
ATOM 656 O O . GLY A 1 89 ? -6.886 3.794 12.144 1.00 92.12 89 GLY A O 1
ATOM 657 N N . LEU A 1 90 ? -4.998 3.812 10.941 1.00 93.75 90 LEU A N 1
ATOM 658 C CA . LEU A 1 90 ? -4.269 2.883 11.816 1.00 93.75 90 LEU A CA 1
ATOM 659 C C . LEU A 1 90 ? -4.042 3.424 13.236 1.00 93.75 90 LEU A C 1
ATOM 661 O O . LEU A 1 90 ? -3.914 2.656 14.194 1.00 93.75 90 LEU A O 1
ATOM 665 N N . ASP A 1 91 ? -3.988 4.748 13.386 1.00 93.00 91 ASP A N 1
ATOM 666 C CA . ASP A 1 91 ? -3.736 5.394 14.675 1.00 93.00 91 ASP A CA 1
ATOM 667 C C . ASP A 1 91 ? -4.951 5.279 15.619 1.00 93.00 91 ASP A C 1
ATOM 669 O O . ASP A 1 91 ? -4.776 5.194 16.835 1.00 93.00 91 ASP A O 1
ATOM 673 N N . ALA A 1 92 ? -6.171 5.158 15.076 1.00 93.00 92 ALA A N 1
ATOM 674 C CA . ALA A 1 92 ? -7.392 4.888 15.844 1.00 93.00 92 ALA A CA 1
ATOM 675 C C . ALA A 1 92 ? -7.489 3.428 16.337 1.00 93.00 92 ALA A C 1
ATOM 677 O O . ALA A 1 92 ? -8.279 3.105 17.234 1.00 93.00 92 ALA A O 1
ATOM 678 N N . LEU A 1 93 ? -6.673 2.526 15.781 1.00 96.50 93 LEU A N 1
ATOM 679 C CA . LEU A 1 93 ? -6.710 1.111 16.117 1.00 96.50 93 LEU A CA 1
ATOM 680 C C . LEU A 1 93 ? -6.170 0.863 17.534 1.00 96.50 93 LEU A C 1
ATOM 682 O O . LEU A 1 93 ? -4.990 1.070 17.833 1.00 96.50 93 LEU A O 1
ATOM 686 N N . SER A 1 94 ? -7.025 0.328 18.402 1.00 96.75 94 SER A N 1
ATOM 687 C CA . SER A 1 94 ? -6.651 -0.170 19.726 1.00 96.75 94 SER A CA 1
ATOM 688 C C . SER A 1 94 ? -7.440 -1.430 20.072 1.00 96.75 94 SER A C 1
ATOM 690 O O . SER A 1 94 ? -8.563 -1.610 19.603 1.00 96.75 94 SER A O 1
ATOM 692 N N . MET A 1 95 ? -6.892 -2.275 20.952 1.00 96.94 95 MET A N 1
ATOM 693 C CA . MET A 1 95 ? -7.574 -3.497 21.410 1.00 96.94 95 MET A CA 1
ATOM 694 C C . MET A 1 95 ? -8.967 -3.204 21.976 1.00 96.94 95 MET A C 1
ATOM 696 O O . MET A 1 95 ? -9.914 -3.945 21.732 1.00 96.94 95 MET A O 1
ATOM 700 N N . ARG A 1 96 ? -9.112 -2.079 22.684 1.00 95.69 96 ARG A N 1
ATOM 701 C CA . ARG A 1 96 ? -10.398 -1.632 23.218 1.00 95.69 96 ARG A CA 1
ATOM 702 C C . ARG A 1 96 ? -11.365 -1.214 22.111 1.00 95.69 96 ARG A C 1
ATOM 704 O O . ARG A 1 96 ? -12.484 -1.702 22.101 1.00 95.69 96 ARG A O 1
ATOM 711 N N . ARG A 1 97 ? -10.924 -0.390 21.152 1.00 96.81 97 ARG A N 1
ATOM 712 C CA . ARG A 1 97 ? -11.757 0.049 20.017 1.00 96.81 97 ARG A CA 1
ATOM 713 C C . ARG A 1 97 ? -12.297 -1.141 19.217 1.00 96.81 97 ARG A C 1
ATOM 715 O O . ARG A 1 97 ? -13.471 -1.136 18.849 1.00 96.81 97 ARG A O 1
ATOM 722 N N . VAL A 1 98 ? -11.463 -2.160 18.987 1.00 97.38 98 VAL A N 1
ATOM 723 C CA . VAL A 1 98 ? -11.863 -3.395 18.294 1.00 97.38 98 VAL A CA 1
ATOM 724 C C . VAL A 1 98 ? -12.874 -4.183 19.128 1.00 97.38 98 VAL A C 1
ATOM 726 O O . VAL A 1 98 ? -13.910 -4.582 18.600 1.00 97.38 98 VAL A O 1
ATOM 729 N N . ALA A 1 99 ? -12.630 -4.352 20.431 1.00 95.50 99 ALA A N 1
ATOM 730 C CA . ALA A 1 99 ? -13.561 -5.034 21.331 1.00 95.50 99 ALA A CA 1
ATOM 731 C C . ALA A 1 99 ? -14.933 -4.343 21.378 1.00 95.50 99 ALA A C 1
ATOM 733 O O . ALA A 1 99 ? -15.957 -5.004 21.203 1.00 95.50 99 ALA A O 1
ATOM 734 N N . ASP A 1 100 ? -14.937 -3.014 21.507 1.00 95.62 100 ASP A N 1
ATOM 735 C CA . ASP A 1 100 ? -16.144 -2.189 21.513 1.00 95.62 100 ASP A CA 1
ATOM 736 C C . ASP A 1 100 ? -16.924 -2.352 20.195 1.00 95.62 100 ASP A C 1
ATOM 738 O O . ASP A 1 100 ? -18.141 -2.525 20.215 1.00 95.62 100 ASP A O 1
ATOM 742 N N . SER A 1 101 ? -16.232 -2.393 19.046 1.00 95.81 101 SER A N 1
ATOM 743 C CA . SER A 1 101 ? -16.865 -2.614 17.732 1.00 95.81 101 SER A CA 1
ATOM 744 C C . SER A 1 101 ? -17.519 -3.994 17.573 1.00 95.81 101 SER A C 1
ATOM 746 O O . SER A 1 101 ? -18.409 -4.165 16.743 1.00 95.81 101 SER A O 1
ATOM 748 N N . LEU A 1 102 ? -17.085 -4.973 18.370 1.00 95.75 102 LEU A N 1
ATOM 749 C CA . LEU A 1 102 ? -17.599 -6.343 18.382 1.00 95.75 102 LEU A CA 1
ATOM 750 C C . LEU A 1 102 ? -18.597 -6.592 19.523 1.00 95.75 102 LEU A C 1
ATOM 752 O O . LEU A 1 102 ? -19.100 -7.707 19.654 1.00 95.75 102 LEU A O 1
ATOM 756 N N . GLY A 1 103 ? -18.867 -5.591 20.369 1.00 93.56 103 GLY A N 1
ATOM 757 C CA . GLY A 1 103 ? -19.686 -5.760 21.572 1.00 93.56 103 GLY A CA 1
ATOM 758 C C . GLY A 1 103 ? -19.077 -6.729 22.595 1.00 93.56 103 GLY A C 1
ATOM 759 O O . GLY A 1 103 ? -19.812 -7.342 23.370 1.00 93.56 103 GLY A O 1
ATOM 760 N N . ALA A 1 104 ? -17.752 -6.896 22.585 1.00 93.19 104 ALA A N 1
ATOM 761 C CA . ALA A 1 104 ? -17.012 -7.798 23.461 1.00 93.19 104 ALA A CA 1
ATOM 762 C C . ALA A 1 104 ? -16.201 -7.023 24.513 1.00 93.19 104 ALA A C 1
ATOM 764 O O . ALA A 1 104 ? -15.848 -5.861 24.331 1.00 93.19 104 ALA A O 1
ATOM 765 N N . GLY A 1 105 ? -15.853 -7.678 25.623 1.00 92.19 105 GLY A N 1
ATOM 766 C CA . GLY A 1 105 ? -14.897 -7.114 26.579 1.00 92.19 105 GLY A CA 1
ATOM 767 C C . GLY A 1 105 ? -13.468 -7.176 26.033 1.00 92.19 105 GLY A C 1
ATOM 768 O O . GLY A 1 105 ? -13.078 -8.189 25.460 1.00 92.19 105 GLY A O 1
ATOM 769 N N . ALA A 1 106 ? -12.650 -6.143 26.264 1.00 90.44 106 ALA A N 1
ATOM 770 C CA . ALA A 1 106 ? -11.262 -6.099 25.779 1.00 90.44 106 ALA A CA 1
ATOM 771 C C . ALA A 1 106 ? -10.426 -7.325 26.200 1.00 90.44 106 ALA A C 1
ATOM 773 O O . ALA A 1 106 ? -9.649 -7.842 25.403 1.00 90.44 106 ALA A O 1
ATOM 774 N N . MET A 1 107 ? -10.640 -7.844 27.416 1.00 91.69 107 MET A N 1
ATOM 775 C CA . MET A 1 107 ? -9.974 -9.065 27.892 1.00 91.69 107 MET A CA 1
ATOM 776 C C . MET A 1 107 ? -10.304 -10.306 27.054 1.00 91.69 107 MET A C 1
ATOM 778 O O . MET A 1 107 ? -9.471 -11.200 26.958 1.00 91.69 107 MET A O 1
ATOM 782 N N . ALA A 1 108 ? -11.478 -10.355 26.416 1.00 92.31 108 ALA A N 1
ATOM 783 C CA . ALA A 1 108 ? -11.873 -11.480 25.578 1.00 92.31 108 ALA A CA 1
ATOM 784 C C . ALA A 1 108 ? -11.012 -11.585 24.310 1.00 92.31 108 ALA A C 1
ATOM 786 O O . ALA A 1 108 ? -10.705 -12.692 23.882 1.00 92.31 108 ALA A O 1
ATOM 787 N N . LEU A 1 109 ? -10.583 -10.454 23.735 1.00 94.69 109 LEU A N 1
ATOM 788 C CA . LEU A 1 109 ? -9.745 -10.436 22.529 1.00 94.69 109 LEU A CA 1
ATOM 789 C C . LEU A 1 109 ? -8.355 -11.015 22.793 1.00 94.69 109 LEU A C 1
ATOM 791 O O . LEU A 1 109 ? -7.816 -11.704 21.932 1.00 94.69 109 LEU A O 1
ATOM 795 N N . TYR A 1 110 ? -7.809 -10.799 23.991 1.00 94.62 110 TYR A N 1
ATOM 796 C CA . TYR A 1 110 ? -6.482 -11.293 24.363 1.00 94.62 110 TYR A CA 1
ATOM 797 C C . TYR A 1 110 ? -6.378 -12.825 24.451 1.00 94.62 110 TYR A C 1
ATOM 799 O O . TYR A 1 110 ? -5.277 -13.361 24.517 1.00 94.62 110 TYR A O 1
ATOM 807 N N . HIS A 1 111 ? -7.505 -13.547 24.423 1.00 93.50 111 HIS A N 1
ATOM 808 C CA . HIS A 1 111 ? -7.506 -15.004 24.258 1.00 93.50 111 HIS A CA 1
ATOM 809 C C . HIS A 1 111 ? -7.229 -15.456 22.817 1.00 93.50 111 HIS A C 1
ATOM 811 O O . HIS A 1 111 ? -6.899 -16.620 22.611 1.00 93.50 111 HIS A O 1
ATOM 817 N N . TYR A 1 112 ? -7.387 -14.560 21.841 1.00 95.25 112 TYR A N 1
ATOM 818 C CA . TYR A 1 112 ? -7.260 -14.854 20.412 1.00 95.25 112 TYR A CA 1
ATOM 819 C C . TYR A 1 112 ? -6.028 -14.205 19.785 1.00 95.25 112 TYR A C 1
ATOM 821 O O . TYR A 1 112 ? -5.466 -14.773 18.860 1.00 95.25 112 TYR A O 1
ATOM 829 N N . VAL A 1 113 ? -5.641 -13.022 20.265 1.00 95.38 113 VAL A N 1
ATOM 830 C CA . VAL A 1 113 ? -4.475 -12.268 19.790 1.00 95.38 113 VAL A CA 1
ATOM 831 C C . VAL A 1 113 ? -3.738 -11.677 20.987 1.00 95.38 113 VAL A C 1
ATOM 833 O O . VAL A 1 113 ? -4.342 -11.080 21.874 1.00 95.38 113 VAL A O 1
ATOM 836 N N . THR A 1 114 ? -2.425 -11.835 21.040 1.00 92.94 114 THR A N 1
ATOM 837 C CA . THR A 1 114 ? -1.583 -11.433 22.174 1.00 92.94 114 THR A CA 1
ATOM 838 C C . THR A 1 114 ? -1.458 -9.916 22.319 1.00 92.94 114 THR A C 1
ATOM 840 O O . THR A 1 114 ? -1.225 -9.419 23.424 1.00 92.94 114 THR A O 1
ATOM 843 N N . GLY A 1 115 ? -1.674 -9.153 21.244 1.00 95.00 115 GLY A N 1
ATOM 844 C CA . GLY A 1 115 ? -1.603 -7.697 21.283 1.00 95.00 115 GLY A CA 1
ATOM 845 C C . GLY A 1 115 ? -1.899 -7.008 19.955 1.00 95.00 115 GLY A C 1
ATOM 846 O O . GLY A 1 115 ? -2.312 -7.633 18.981 1.00 95.00 115 GLY A O 1
ATOM 847 N N . LYS A 1 116 ? -1.687 -5.683 19.939 1.00 94.50 116 LYS A N 1
ATOM 848 C CA . LYS A 1 116 ? -1.911 -4.834 18.758 1.00 94.50 116 LYS A CA 1
ATOM 849 C C . LYS A 1 116 ? -0.968 -5.198 17.609 1.00 94.50 116 LYS A C 1
ATOM 851 O O . LYS A 1 116 ? -1.414 -5.191 16.471 1.00 94.50 116 LYS A O 1
ATOM 856 N N . ASP A 1 117 ? 0.289 -5.516 17.905 1.00 93.12 117 ASP A N 1
ATOM 857 C CA . ASP A 1 117 ? 1.286 -5.807 16.870 1.00 93.12 117 ASP A CA 1
ATOM 858 C C . ASP A 1 117 ? 0.939 -7.104 16.125 1.00 93.12 117 ASP A C 1
ATOM 860 O O . ASP A 1 117 ? 0.788 -7.071 14.909 1.00 93.12 117 ASP A O 1
ATOM 864 N N . GLU A 1 118 ? 0.654 -8.200 16.842 1.00 94.75 118 GLU A N 1
ATOM 865 C CA . GLU A 1 118 ? 0.159 -9.445 16.224 1.00 94.75 118 GLU A CA 1
ATOM 866 C C . GLU A 1 118 ? -1.144 -9.216 15.445 1.00 94.75 118 GLU A C 1
ATOM 868 O O . GLU A 1 118 ? -1.321 -9.736 14.346 1.00 94.75 118 GLU A O 1
ATOM 873 N N . LEU A 1 119 ? -2.060 -8.398 15.976 1.00 96.62 119 LEU A N 1
ATOM 874 C CA . LEU A 1 119 ? -3.282 -8.054 15.255 1.00 96.62 119 LEU A CA 1
ATOM 875 C C . LEU A 1 119 ? -2.975 -7.343 13.927 1.00 96.62 119 LEU A C 1
ATOM 877 O O . LEU A 1 119 ? -3.609 -7.663 12.927 1.00 96.62 119 LEU A O 1
ATOM 881 N N . ILE A 1 120 ? -2.007 -6.424 13.892 1.00 96.19 120 ILE A N 1
ATOM 882 C CA . ILE A 1 120 ? -1.583 -5.746 12.658 1.00 96.19 120 ILE A CA 1
ATOM 883 C C . ILE A 1 120 ? -0.972 -6.745 11.669 1.00 96.19 120 ILE A C 1
ATOM 885 O O . ILE A 1 120 ? -1.295 -6.680 10.483 1.00 96.19 120 ILE A O 1
ATOM 889 N N . GLU A 1 121 ? -0.144 -7.688 12.128 1.00 94.94 121 GLU A N 1
ATOM 890 C CA . GLU A 1 121 ? 0.417 -8.737 11.264 1.00 94.94 121 GLU A CA 1
ATOM 891 C C . GLU A 1 121 ? -0.686 -9.593 10.626 1.00 94.94 121 GLU A C 1
ATOM 893 O O . GLU A 1 121 ? -0.664 -9.841 9.420 1.00 94.94 121 GLU A O 1
ATOM 898 N N . LEU A 1 122 ? -1.699 -9.979 11.408 1.00 96.69 122 LEU A N 1
ATOM 899 C CA . LEU A 1 122 ? -2.860 -10.723 10.916 1.00 96.69 122 LEU A CA 1
ATOM 900 C C . LEU A 1 122 ? -3.723 -9.895 9.955 1.00 96.69 122 LEU A C 1
ATOM 902 O O . LEU A 1 122 ? -4.201 -10.424 8.953 1.00 96.69 122 LEU A O 1
ATOM 906 N N . MET A 1 123 ? -3.914 -8.602 10.237 1.00 97.75 123 MET A N 1
ATOM 907 C CA . MET A 1 123 ? -4.633 -7.678 9.355 1.00 97.75 123 MET A CA 1
ATOM 908 C C . MET A 1 123 ? -3.953 -7.563 7.998 1.00 97.75 123 MET A C 1
ATOM 910 O O . MET A 1 123 ? -4.620 -7.765 6.987 1.00 97.75 123 MET A O 1
ATOM 914 N N . VAL A 1 124 ? -2.645 -7.278 7.975 1.00 96.00 124 VAL A N 1
ATOM 915 C CA . VAL A 1 124 ? -1.854 -7.224 6.736 1.00 96.00 124 VAL A CA 1
ATOM 916 C C . VAL A 1 124 ? -1.912 -8.563 6.019 1.00 96.00 124 VAL A C 1
ATOM 918 O O . VAL A 1 124 ? -2.159 -8.600 4.818 1.00 96.00 124 VAL A O 1
ATOM 921 N N . GLY A 1 125 ? -1.746 -9.662 6.759 1.00 94.81 125 GLY A N 1
ATOM 922 C CA . GLY A 1 125 ? -1.822 -11.006 6.208 1.00 94.81 125 GLY A CA 1
ATOM 923 C C . GLY A 1 125 ? -3.133 -11.258 5.459 1.00 94.81 125 GLY A C 1
ATOM 924 O O . GLY A 1 125 ? -3.110 -11.776 4.342 1.00 94.81 125 GLY A O 1
ATOM 925 N N . GLN A 1 126 ? -4.261 -10.846 6.042 1.00 96.06 126 GLN A N 1
ATOM 926 C CA . GLN A 1 126 ? -5.577 -10.998 5.429 1.00 96.06 126 GLN A CA 1
ATOM 927 C C . GLN A 1 126 ? -5.732 -10.125 4.176 1.00 96.06 126 GLN A C 1
ATOM 929 O O . GLN A 1 126 ? -6.009 -10.659 3.108 1.00 96.06 126 GLN A O 1
ATOM 934 N N . VAL A 1 127 ? -5.501 -8.809 4.266 1.00 96.44 127 VAL A N 1
ATOM 935 C CA . VAL A 1 127 ? -5.722 -7.903 3.117 1.00 96.44 127 VAL A CA 1
ATOM 936 C C . VAL A 1 127 ? -4.757 -8.168 1.961 1.00 96.44 127 VAL A C 1
ATOM 938 O O . VAL A 1 127 ? -5.126 -8.025 0.801 1.00 96.44 127 VAL A O 1
ATOM 941 N N . TYR A 1 128 ? -3.531 -8.605 2.258 1.00 92.69 128 TYR A N 1
ATOM 942 C CA . TYR A 1 128 ? -2.561 -8.987 1.235 1.00 92.69 128 TYR A CA 1
ATOM 943 C C . TYR A 1 128 ? -2.929 -10.317 0.559 1.00 92.69 128 TYR A C 1
ATOM 945 O O . TYR A 1 128 ? -2.660 -10.509 -0.622 1.00 92.69 128 TYR A O 1
ATOM 953 N N . ALA A 1 129 ? -3.557 -11.249 1.284 1.00 91.62 129 ALA A N 1
ATOM 954 C CA . ALA A 1 129 ? -4.110 -12.454 0.667 1.00 91.62 129 ALA A CA 1
ATOM 955 C C . ALA A 1 129 ? -5.301 -12.109 -0.246 1.00 91.62 129 ALA A C 1
ATOM 957 O O . ALA A 1 129 ? -5.375 -12.606 -1.369 1.00 91.62 129 ALA A O 1
ATOM 958 N N . ASP A 1 130 ? -6.181 -11.218 0.217 1.00 92.50 130 ASP A N 1
ATOM 959 C CA . ASP A 1 130 ? -7.380 -10.785 -0.506 1.00 92.50 130 ASP A CA 1
ATOM 960 C C . ASP A 1 130 ? -7.048 -9.953 -1.764 1.00 92.50 130 ASP A C 1
ATOM 962 O O . ASP A 1 130 ? -7.820 -9.963 -2.721 1.00 92.50 130 ASP A O 1
ATOM 966 N N . SER A 1 131 ? -5.891 -9.273 -1.811 1.00 88.38 131 SER A N 1
ATOM 967 C CA . SER A 1 131 ? -5.471 -8.463 -2.971 1.00 88.38 131 SER A CA 1
ATOM 968 C C . SER A 1 131 ? -5.135 -9.286 -4.216 1.00 88.38 131 SER A C 1
ATOM 970 O O . SER A 1 131 ? -5.010 -8.735 -5.308 1.00 88.38 131 SER A O 1
ATOM 972 N N . GLY A 1 132 ? -4.929 -10.599 -4.071 1.00 83.69 132 GLY A N 1
ATOM 973 C CA . GLY A 1 132 ? -4.501 -11.447 -5.178 1.00 83.69 132 GLY A CA 1
ATOM 974 C C . GLY A 1 132 ? -3.050 -11.217 -5.615 1.00 83.69 132 GLY A C 1
ATOM 975 O O . GLY A 1 132 ? -2.615 -11.870 -6.561 1.00 83.69 132 GLY A O 1
ATOM 976 N N . ALA A 1 133 ? -2.256 -10.401 -4.903 1.00 76.31 133 ALA A N 1
ATOM 977 C CA . ALA A 1 133 ? -0.796 -10.315 -5.097 1.00 76.31 133 ALA A CA 1
ATOM 978 C C . ALA A 1 133 ? -0.128 -11.696 -4.980 1.00 76.31 133 ALA A C 1
ATOM 980 O O . ALA A 1 133 ? 0.955 -11.953 -5.503 1.00 76.31 133 ALA A O 1
ATOM 981 N N . ALA A 1 134 ? -0.819 -12.603 -4.288 1.00 74.00 134 ALA A N 1
ATOM 982 C CA . ALA A 1 134 ? -0.436 -13.976 -4.110 1.00 74.00 134 ALA A CA 1
ATOM 983 C C . ALA A 1 134 ? -0.843 -14.959 -5.226 1.00 74.00 134 ALA A C 1
ATOM 985 O O . ALA A 1 134 ? -0.480 -16.137 -5.174 1.00 74.00 134 ALA A O 1
ATOM 986 N N . ALA A 1 135 ? -1.628 -14.523 -6.203 1.00 76.00 135 ALA A N 1
ATOM 987 C CA . ALA A 1 135 ? -2.066 -15.392 -7.283 1.00 76.00 135 ALA A CA 1
ATOM 988 C C . ALA A 1 135 ? -0.888 -15.734 -8.219 1.00 76.00 135 ALA A C 1
ATOM 990 O O . ALA A 1 135 ? 0.014 -14.910 -8.390 1.00 76.00 135 ALA A O 1
ATOM 991 N N . PRO A 1 136 ? -0.872 -16.935 -8.829 1.00 68.69 136 PRO A N 1
ATOM 992 C CA . PRO A 1 136 ? 0.086 -17.247 -9.880 1.00 68.69 136 PRO A CA 1
ATOM 993 C C . PRO A 1 136 ? -0.047 -16.223 -11.011 1.00 68.69 136 PRO A C 1
ATOM 995 O O . PRO A 1 136 ? -1.181 -15.890 -11.377 1.00 68.69 136 PRO A O 1
ATOM 998 N N . PRO A 1 137 ? 1.064 -15.736 -11.585 1.00 66.25 137 PRO A N 1
ATOM 999 C CA . PRO A 1 137 ? 0.969 -14.902 -12.765 1.00 66.25 137 PRO A CA 1
ATOM 1000 C C . PRO A 1 137 ? 0.305 -15.703 -13.887 1.00 66.25 137 PRO A C 1
ATOM 1002 O O . PRO A 1 137 ? 0.546 -16.903 -14.049 1.00 66.25 137 PRO A O 1
ATOM 1005 N N . GLY A 1 138 ? -0.554 -15.038 -14.657 1.00 66.38 138 GLY A N 1
ATOM 1006 C CA . GLY A 1 138 ? -1.038 -15.603 -15.910 1.00 66.38 138 GLY A CA 1
ATOM 1007 C C . GLY A 1 138 ? 0.125 -15.898 -16.871 1.00 66.38 138 GLY A C 1
ATOM 1008 O O . GLY A 1 138 ? 1.268 -15.507 -16.617 1.00 66.38 138 GLY A O 1
ATOM 1009 N N . PRO A 1 139 ? -0.138 -16.572 -18.001 1.00 69.38 139 PRO A N 1
ATOM 1010 C CA . PRO A 1 139 ? 0.870 -16.716 -19.048 1.00 69.38 139 PRO A CA 1
ATOM 1011 C C . PRO A 1 139 ? 1.411 -15.330 -19.449 1.00 69.38 139 PRO A C 1
ATOM 1013 O O . PRO A 1 139 ? 0.628 -14.409 -19.670 1.00 69.38 139 PRO A O 1
ATOM 1016 N N . GLY A 1 140 ? 2.739 -15.168 -19.517 1.00 77.44 140 GLY A N 1
ATOM 1017 C CA . GLY A 1 140 ? 3.349 -13.864 -19.836 1.00 77.44 140 GLY A CA 1
ATOM 1018 C C . GLY A 1 140 ? 4.782 -13.617 -19.342 1.00 77.44 140 GLY A C 1
ATOM 1019 O O . GLY A 1 140 ? 5.308 -12.525 -19.546 1.00 77.44 140 GLY A O 1
ATOM 1020 N N . GLY A 1 141 ? 5.428 -14.606 -18.713 1.00 89.12 141 GLY A N 1
ATOM 1021 C CA . GLY A 1 141 ? 6.826 -14.514 -18.280 1.00 89.12 141 GLY A CA 1
ATOM 1022 C C . GLY A 1 141 ? 7.058 -13.546 -17.115 1.00 89.12 141 GLY A C 1
ATOM 1023 O O . GLY A 1 141 ? 6.121 -13.124 -16.432 1.00 89.12 141 GLY A O 1
ATOM 1024 N N . TRP A 1 142 ? 8.326 -13.191 -16.894 1.00 92.75 142 TRP A N 1
ATOM 1025 C CA . TRP A 1 142 ? 8.762 -12.368 -15.761 1.00 92.75 142 TRP A CA 1
ATOM 1026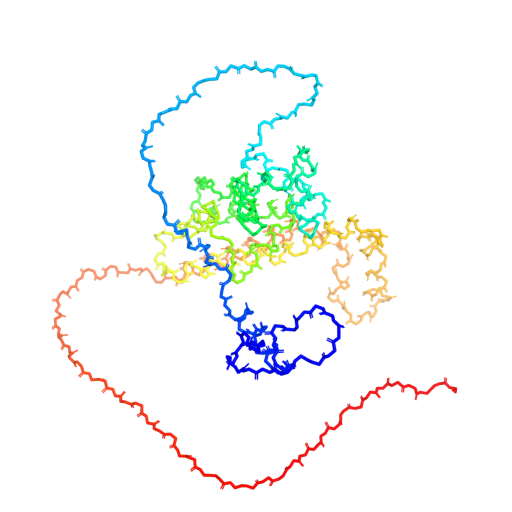 C C . TRP A 1 142 ? 8.067 -11.000 -15.713 1.00 92.75 142 TRP A C 1
ATOM 1028 O O . TRP A 1 142 ? 7.687 -10.525 -14.643 1.00 92.75 142 TRP A O 1
ATOM 1038 N N . ARG A 1 143 ? 7.850 -10.376 -16.880 1.00 93.94 143 ARG A N 1
ATOM 1039 C CA . ARG A 1 143 ? 7.275 -9.031 -16.967 1.00 93.94 143 ARG A CA 1
ATOM 1040 C C . ARG A 1 143 ? 5.831 -9.013 -16.484 1.00 93.94 143 ARG A C 1
ATOM 1042 O O . ARG A 1 143 ? 5.498 -8.223 -15.608 1.00 93.94 143 ARG A O 1
ATOM 1049 N N . ALA A 1 144 ? 4.995 -9.912 -17.004 1.00 92.12 144 ALA A N 1
ATOM 1050 C CA . ALA A 1 144 ? 3.592 -10.001 -16.604 1.00 92.12 144 ALA A CA 1
ATOM 1051 C C . ALA A 1 144 ? 3.442 -10.298 -15.103 1.00 92.12 144 ALA A C 1
ATOM 1053 O O . ALA A 1 144 ? 2.537 -9.776 -14.452 1.00 92.12 144 ALA A O 1
ATOM 1054 N N . ALA A 1 145 ? 4.351 -11.096 -14.538 1.00 91.50 145 ALA A N 1
ATOM 1055 C CA . ALA A 1 145 ? 4.352 -11.400 -13.115 1.00 91.50 145 ALA A CA 1
ATOM 1056 C C . ALA A 1 145 ? 4.677 -10.180 -12.243 1.00 91.50 145 ALA A C 1
ATOM 1058 O O . ALA A 1 145 ? 3.951 -9.904 -11.287 1.00 91.50 145 ALA A O 1
ATOM 1059 N N . LEU A 1 146 ? 5.716 -9.414 -12.588 1.00 93.62 146 LEU A N 1
ATOM 1060 C CA . LEU A 1 146 ? 6.052 -8.189 -11.858 1.00 93.62 146 LEU A CA 1
ATOM 1061 C C . LEU A 1 146 ? 4.977 -7.108 -12.021 1.00 93.62 146 LEU A C 1
ATOM 1063 O O . LEU A 1 146 ? 4.664 -6.414 -11.054 1.00 93.62 146 LEU A O 1
ATOM 1067 N N . GLU A 1 147 ? 4.364 -6.997 -13.202 1.00 94.31 147 GLU A N 1
ATOM 1068 C CA . GLU A 1 147 ? 3.222 -6.104 -13.411 1.00 94.31 147 GLU A CA 1
ATOM 1069 C C . GLU A 1 147 ? 2.024 -6.478 -12.529 1.00 94.31 147 GLU A C 1
ATOM 1071 O O . GLU A 1 147 ? 1.411 -5.602 -11.919 1.00 94.31 147 GLU A O 1
ATOM 1076 N N . HIS A 1 148 ? 1.698 -7.771 -12.434 1.00 92.56 148 HIS A N 1
ATOM 1077 C CA . HIS A 1 148 ? 0.607 -8.266 -11.591 1.00 92.56 148 HIS A CA 1
ATOM 1078 C C . HIS A 1 148 ? 0.823 -7.908 -10.120 1.00 92.56 148 HIS A C 1
ATOM 1080 O O . HIS A 1 148 ? -0.064 -7.334 -9.489 1.00 92.56 148 HIS A O 1
ATOM 1086 N N . VAL A 1 149 ? 2.013 -8.195 -9.584 1.00 92.19 149 VAL A N 1
ATOM 1087 C CA . VAL A 1 149 ? 2.336 -7.888 -8.183 1.00 92.19 149 VAL A CA 1
ATOM 1088 C C . VAL A 1 149 ? 2.293 -6.378 -7.936 1.00 92.19 149 VAL A C 1
ATOM 1090 O O . VAL A 1 149 ? 1.672 -5.940 -6.968 1.00 92.19 149 VAL A O 1
ATOM 1093 N N . ALA A 1 150 ? 2.872 -5.571 -8.832 1.00 94.56 150 ALA A N 1
ATOM 1094 C CA . ALA A 1 150 ? 2.862 -4.115 -8.706 1.00 94.56 150 ALA A CA 1
ATOM 1095 C C . ALA A 1 150 ? 1.437 -3.538 -8.706 1.00 94.56 150 ALA A C 1
ATOM 1097 O O . ALA A 1 150 ? 1.112 -2.698 -7.865 1.00 94.56 150 ALA A O 1
ATOM 1098 N N . ARG A 1 151 ? 0.567 -4.009 -9.611 1.00 95.69 151 ARG A N 1
ATOM 1099 C CA . ARG A 1 151 ? -0.841 -3.582 -9.689 1.00 95.69 151 ARG A CA 1
ATOM 1100 C C . ARG A 1 151 ? -1.648 -4.029 -8.474 1.00 95.69 151 ARG A C 1
ATOM 1102 O O . ARG A 1 151 ? -2.448 -3.250 -7.961 1.00 95.69 151 ARG A O 1
ATOM 1109 N N . ALA A 1 152 ? -1.426 -5.248 -7.985 1.00 94.31 152 ALA A N 1
ATOM 1110 C CA . ALA A 1 152 ? -2.090 -5.744 -6.784 1.00 94.31 152 ALA A CA 1
ATOM 1111 C C . ALA A 1 152 ? -1.701 -4.924 -5.541 1.00 94.31 152 ALA A C 1
ATOM 1113 O O . ALA A 1 152 ? -2.557 -4.602 -4.717 1.00 94.31 152 ALA A O 1
ATOM 1114 N N . GLU A 1 153 ? -0.431 -4.535 -5.421 1.00 93.81 153 GLU A N 1
ATOM 1115 C CA . GLU A 1 153 ? 0.050 -3.698 -4.320 1.00 93.81 153 GLU A CA 1
ATOM 1116 C C . GLU A 1 153 ? -0.441 -2.241 -4.441 1.00 93.81 153 GLU A C 1
ATOM 111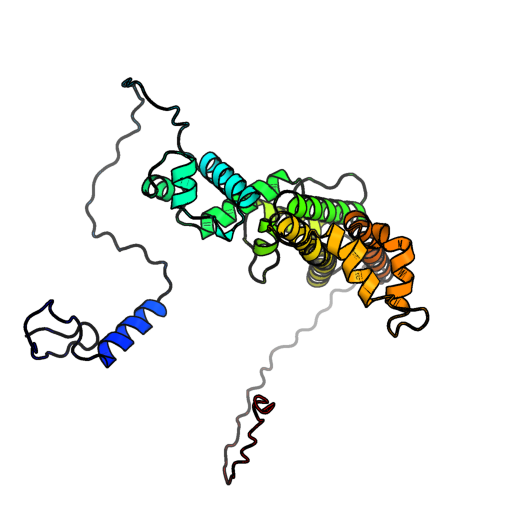8 O O . GLU A 1 153 ? -0.868 -1.646 -3.452 1.00 93.81 153 GLU A O 1
ATOM 1123 N N . TRP A 1 154 ? -0.507 -1.691 -5.657 1.00 96.75 154 TRP A N 1
ATOM 1124 C CA . TRP A 1 154 ? -1.136 -0.390 -5.919 1.00 96.75 154 TRP A CA 1
ATOM 1125 C C . TRP A 1 154 ? -2.623 -0.360 -5.529 1.00 96.75 154 TRP A C 1
ATOM 1127 O O . TRP A 1 154 ? -3.087 0.553 -4.833 1.00 96.75 154 TRP A O 1
ATOM 1137 N N . ALA A 1 155 ? -3.371 -1.394 -5.922 1.00 96.25 155 ALA A N 1
ATOM 1138 C CA . ALA A 1 155 ? -4.770 -1.561 -5.545 1.00 96.25 155 ALA A CA 1
ATOM 1139 C C . ALA A 1 155 ? -4.927 -1.722 -4.024 1.00 96.25 155 ALA A C 1
ATOM 1141 O O . ALA A 1 155 ? -5.826 -1.122 -3.432 1.00 96.25 155 ALA A O 1
ATOM 1142 N N . LEU A 1 156 ? -4.018 -2.462 -3.377 1.00 96.00 156 LEU A N 1
ATOM 1143 C CA . LEU A 1 156 ? -3.986 -2.628 -1.925 1.00 96.00 156 LEU A CA 1
ATOM 1144 C C . LEU A 1 156 ? -3.812 -1.285 -1.204 1.00 96.00 156 LEU A C 1
ATOM 1146 O O . LEU A 1 156 ? -4.559 -1.008 -0.269 1.00 96.00 156 LEU A O 1
ATOM 1150 N N . TYR A 1 157 ? -2.883 -0.431 -1.641 1.00 95.88 157 TYR A N 1
ATOM 1151 C CA . TYR A 1 157 ? -2.678 0.893 -1.038 1.00 95.88 157 TYR A CA 1
ATOM 1152 C C . TYR A 1 157 ? -3.856 1.840 -1.251 1.00 95.88 157 TYR A C 1
ATOM 1154 O O . TYR A 1 157 ? -4.121 2.695 -0.405 1.00 95.88 157 TYR A O 1
ATOM 1162 N N . THR A 1 158 ? -4.595 1.666 -2.343 1.00 95.06 158 THR A N 1
ATOM 1163 C CA . THR A 1 158 ? -5.809 2.441 -2.607 1.00 95.06 158 THR A CA 1
ATOM 1164 C C . THR A 1 158 ? -6.970 1.978 -1.720 1.00 95.06 158 THR A C 1
ATOM 1166 O O . THR A 1 158 ? -7.652 2.805 -1.116 1.00 95.06 158 THR A O 1
ATOM 1169 N N . ALA A 1 159 ? -7.173 0.663 -1.592 1.00 95.75 159 ALA A N 1
ATOM 1170 C CA . ALA A 1 159 ? -8.252 0.079 -0.792 1.00 95.75 159 ALA A CA 1
ATOM 1171 C C . ALA A 1 159 ? -7.998 0.179 0.723 1.00 95.75 159 ALA A C 1
ATOM 1173 O O . ALA A 1 159 ? -8.913 0.474 1.492 1.00 95.75 159 ALA A O 1
ATOM 1174 N N . HIS A 1 160 ? -6.747 -0.017 1.144 1.00 97.00 160 HIS A N 1
ATOM 1175 C CA . HIS A 1 160 ? -6.319 -0.081 2.540 1.00 97.00 160 HIS A CA 1
ATOM 1176 C C . HIS A 1 160 ? -5.096 0.828 2.789 1.00 97.00 160 HIS A C 1
ATOM 1178 O O . HIS A 1 160 ? -3.993 0.325 3.017 1.00 97.00 160 HIS A O 1
ATOM 1184 N N . PRO A 1 161 ? -5.247 2.170 2.802 1.00 95.62 161 PRO A N 1
ATOM 1185 C CA . PRO A 1 161 ? -4.129 3.130 2.855 1.00 95.62 161 PRO A CA 1
ATOM 1186 C C . PRO A 1 161 ? -3.137 2.931 4.008 1.00 95.62 161 PRO A C 1
ATOM 1188 O O . PRO A 1 161 ? -1.947 3.225 3.892 1.00 95.62 161 PRO A O 1
ATOM 1191 N N . TRP A 1 162 ? -3.609 2.397 5.136 1.00 95.94 162 TRP A N 1
ATOM 1192 C CA . TRP A 1 162 ? -2.778 2.105 6.302 1.00 95.94 162 TRP A CA 1
ATOM 1193 C C . TRP A 1 162 ? -1.724 1.019 6.048 1.00 95.94 162 TRP A C 1
ATOM 1195 O O . TRP A 1 162 ? -0.723 0.983 6.763 1.00 95.94 162 TRP A O 1
ATOM 1205 N N . THR A 1 163 ? -1.916 0.153 5.048 1.00 96.25 163 THR A N 1
ATOM 1206 C CA . THR A 1 163 ? -0.983 -0.939 4.726 1.00 96.25 163 THR A CA 1
ATOM 1207 C C . THR A 1 163 ? 0.370 -0.418 4.261 1.00 96.25 163 THR A C 1
ATOM 1209 O O . THR A 1 163 ? 1.387 -0.998 4.634 1.00 96.25 163 THR A O 1
ATOM 1212 N N . LEU A 1 164 ? 0.415 0.722 3.560 1.00 95.75 164 LEU A N 1
ATOM 1213 C CA . LEU A 1 164 ? 1.667 1.342 3.121 1.00 95.75 164 LEU A CA 1
ATOM 1214 C C . LEU A 1 164 ? 2.588 1.651 4.305 1.00 95.75 164 LEU A C 1
ATOM 1216 O O . LEU A 1 164 ? 3.769 1.325 4.272 1.00 95.75 164 LEU A O 1
ATOM 1220 N N . ARG A 1 165 ? 2.043 2.209 5.396 1.00 92.62 165 ARG A N 1
ATOM 1221 C CA . ARG A 1 165 ? 2.815 2.506 6.619 1.00 92.62 165 ARG A CA 1
ATOM 1222 C C . ARG A 1 165 ? 3.363 1.253 7.304 1.00 92.62 165 ARG A C 1
ATOM 1224 O O . ARG A 1 165 ? 4.310 1.365 8.078 1.00 92.62 165 ARG A O 1
ATOM 1231 N N . VAL A 1 166 ? 2.749 0.095 7.073 1.00 94.31 166 VAL A N 1
ATOM 1232 C CA . VAL A 1 166 ? 3.153 -1.175 7.684 1.00 94.31 166 VAL A CA 1
ATOM 1233 C C . VAL A 1 166 ? 4.158 -1.921 6.800 1.00 94.31 166 VAL A C 1
ATOM 1235 O O . VAL A 1 166 ? 5.126 -2.480 7.314 1.00 94.31 166 VAL A O 1
ATOM 1238 N N . LEU A 1 167 ? 3.955 -1.905 5.481 1.00 92.62 167 LEU A N 1
ATOM 1239 C CA . LEU A 1 167 ? 4.777 -2.625 4.506 1.00 92.62 167 LEU A CA 1
ATOM 1240 C C . LEU A 1 167 ? 6.037 -1.849 4.097 1.00 92.62 167 LEU A C 1
ATOM 1242 O O . LEU A 1 167 ? 7.109 -2.445 4.019 1.00 92.62 167 LEU A O 1
ATOM 1246 N N . ALA A 1 168 ? 5.954 -0.528 3.911 1.00 91.44 168 ALA A N 1
ATOM 1247 C CA . ALA A 1 168 ? 7.086 0.315 3.518 1.00 91.44 168 ALA A CA 1
ATOM 1248 C C . ALA A 1 168 ? 7.968 0.684 4.727 1.00 91.44 168 ALA A C 1
ATOM 1250 O O . ALA A 1 168 ? 8.107 1.849 5.109 1.00 91.44 168 ALA A O 1
ATOM 1251 N N . THR A 1 169 ? 8.549 -0.327 5.378 1.00 89.19 169 THR A N 1
ATOM 1252 C CA . THR A 1 169 ? 9.451 -0.160 6.525 1.00 89.19 169 THR A CA 1
ATOM 1253 C C . THR A 1 169 ? 10.672 -1.069 6.402 1.00 89.19 169 THR A C 1
ATOM 1255 O O . THR A 1 169 ? 10.666 -2.048 5.667 1.00 89.19 169 THR A O 1
ATOM 1258 N N . VAL A 1 170 ? 11.723 -0.796 7.181 1.00 86.19 170 VAL A N 1
ATOM 1259 C CA . VAL A 1 170 ? 12.922 -1.659 7.233 1.00 86.19 170 VAL A CA 1
ATOM 1260 C C . VAL A 1 170 ? 12.675 -3.023 7.898 1.00 86.19 170 VAL A C 1
ATOM 1262 O O . VAL A 1 170 ? 13.567 -3.866 7.912 1.00 86.19 170 VAL A O 1
ATOM 1265 N N . ARG A 1 171 ? 11.502 -3.227 8.512 1.00 85.62 171 ARG A N 1
ATOM 1266 C CA . ARG A 1 171 ? 11.101 -4.467 9.194 1.00 85.62 171 ARG A CA 1
ATOM 1267 C C . ARG A 1 171 ? 9.624 -4.754 8.901 1.00 85.62 171 ARG A C 1
ATOM 1269 O O . ARG A 1 171 ? 8.797 -4.589 9.800 1.00 85.62 171 ARG A O 1
ATOM 1276 N N . PRO A 1 172 ? 9.283 -5.120 7.655 1.00 87.19 172 PRO A N 1
ATOM 1277 C CA . PRO A 1 172 ? 7.909 -5.451 7.306 1.00 87.19 172 PRO A CA 1
ATOM 1278 C C . PRO A 1 172 ? 7.451 -6.722 8.048 1.00 87.19 172 PRO A C 1
ATOM 1280 O O . PRO A 1 172 ? 8.288 -7.560 8.401 1.00 87.19 172 PRO A O 1
ATOM 1283 N N . PRO A 1 173 ? 6.136 -6.896 8.280 1.00 88.25 173 PRO A N 1
ATOM 1284 C CA . PRO A 1 173 ? 5.587 -8.120 8.855 1.00 88.25 173 PRO A CA 1
ATOM 1285 C C . PRO A 1 173 ? 5.972 -9.372 8.067 1.00 88.25 173 PRO A C 1
ATOM 1287 O O . PRO A 1 173 ? 5.841 -9.414 6.845 1.00 88.25 173 PRO A O 1
ATOM 1290 N N . LEU A 1 174 ? 6.338 -10.438 8.779 1.00 90.12 174 LEU A N 1
ATOM 1291 C CA . LEU A 1 174 ? 6.615 -11.756 8.197 1.00 90.12 174 LEU A CA 1
ATOM 1292 C C . LEU A 1 174 ? 5.334 -12.601 8.098 1.00 90.12 174 LEU A C 1
ATOM 1294 O O . LEU A 1 174 ? 5.309 -13.778 8.454 1.00 90.12 174 LEU A O 1
ATOM 1298 N N . ALA A 1 175 ? 4.244 -11.984 7.638 1.00 91.38 175 ALA A N 1
ATOM 1299 C CA . ALA A 1 175 ? 2.976 -12.675 7.449 1.00 91.38 175 ALA A CA 1
ATOM 1300 C C . ALA A 1 175 ? 3.077 -13.657 6.260 1.00 91.38 175 ALA A C 1
ATOM 1302 O O . ALA A 1 175 ? 3.636 -13.288 5.224 1.00 91.38 175 ALA A O 1
ATOM 1303 N N . PRO A 1 176 ? 2.505 -14.877 6.341 1.00 91.94 176 PRO A N 1
ATOM 1304 C CA . PRO A 1 176 ? 2.648 -15.889 5.289 1.00 91.94 176 PRO A CA 1
ATOM 1305 C C . PRO A 1 176 ? 2.246 -15.426 3.883 1.00 91.94 176 PRO A C 1
ATOM 1307 O O . PRO A 1 176 ? 2.910 -15.774 2.911 1.00 91.94 176 PRO A O 1
ATOM 1310 N N . SER A 1 177 ? 1.184 -14.625 3.753 1.00 91.00 177 SER A N 1
ATOM 1311 C CA . SER A 1 177 ? 0.736 -14.100 2.456 1.00 91.00 177 SER A CA 1
ATOM 1312 C C . SER A 1 177 ? 1.702 -13.066 1.873 1.00 91.00 177 SER A C 1
ATOM 1314 O O . SER A 1 177 ? 1.960 -13.109 0.671 1.00 91.00 177 SER A O 1
ATOM 1316 N N . VAL A 1 178 ? 2.281 -12.204 2.717 1.00 91.31 178 VAL A N 1
ATOM 1317 C CA . VAL A 1 178 ? 3.306 -11.217 2.333 1.00 91.31 178 VAL A CA 1
ATOM 1318 C C . VAL A 1 178 ? 4.570 -11.930 1.863 1.00 91.31 178 VAL A C 1
ATOM 1320 O O . VAL A 1 178 ? 5.063 -11.652 0.773 1.00 91.31 178 VAL A O 1
ATOM 1323 N N . LEU A 1 179 ? 5.053 -12.903 2.643 1.00 92.12 179 LEU A N 1
ATOM 1324 C CA . LEU A 1 179 ? 6.219 -13.714 2.283 1.00 92.12 179 LEU A CA 1
ATOM 1325 C C . LEU A 1 179 ? 6.000 -14.462 0.972 1.00 92.12 179 LEU A C 1
ATOM 1327 O O . LEU A 1 179 ? 6.853 -14.425 0.095 1.00 92.12 179 LEU A O 1
ATOM 1331 N N . ALA A 1 180 ? 4.836 -15.086 0.804 1.00 90.06 180 ALA A N 1
ATOM 1332 C CA . ALA A 1 180 ? 4.518 -15.777 -0.433 1.00 90.06 180 ALA A CA 1
ATOM 1333 C C . ALA A 1 180 ? 4.459 -14.803 -1.628 1.00 90.06 180 ALA A C 1
ATOM 1335 O O . ALA A 1 180 ? 4.807 -15.181 -2.744 1.00 90.06 180 ALA A O 1
ATOM 1336 N N . GLY A 1 181 ? 3.982 -13.565 -1.430 1.00 88.56 181 GLY A N 1
ATOM 1337 C CA . GLY A 1 181 ? 3.979 -12.523 -2.463 1.00 88.56 181 GLY A CA 1
ATOM 1338 C C . GLY A 1 181 ? 5.390 -12.149 -2.898 1.00 88.56 181 GLY A C 1
ATOM 1339 O O . GLY A 1 181 ? 5.685 -12.169 -4.090 1.00 88.56 181 GLY A O 1
ATOM 1340 N N . ALA A 1 182 ? 6.271 -11.900 -1.927 1.00 90.00 182 ALA A N 1
ATOM 1341 C CA . ALA A 1 182 ? 7.682 -11.624 -2.177 1.00 90.00 182 ALA A CA 1
ATOM 1342 C C . ALA A 1 182 ? 8.377 -12.792 -2.893 1.00 90.00 182 ALA A C 1
ATOM 1344 O O . ALA A 1 182 ? 9.067 -12.570 -3.884 1.00 90.00 182 ALA A O 1
ATOM 1345 N N . GLU A 1 183 ? 8.147 -14.026 -2.438 1.00 91.31 183 GLU A N 1
ATOM 1346 C CA . GLU A 1 183 ? 8.697 -15.235 -3.057 1.00 91.31 183 GLU A CA 1
ATOM 1347 C C . GLU A 1 183 ? 8.284 -15.342 -4.528 1.00 91.31 183 GLU A C 1
ATOM 1349 O O . GLU A 1 183 ? 9.126 -15.536 -5.396 1.00 91.31 183 GLU A O 1
ATOM 1354 N N . ARG A 1 184 ? 7.000 -15.128 -4.838 1.00 87.69 184 ARG A N 1
ATOM 1355 C CA . ARG A 1 184 ? 6.510 -15.146 -6.225 1.00 87.69 184 ARG A CA 1
ATOM 1356 C C . ARG A 1 184 ? 7.089 -14.033 -7.083 1.00 87.69 184 ARG A C 1
ATOM 1358 O O . ARG A 1 184 ? 7.394 -14.274 -8.246 1.00 87.69 184 ARG A O 1
ATOM 1365 N N . ALA A 1 185 ? 7.213 -12.827 -6.537 1.00 89.81 185 ALA A N 1
ATOM 1366 C CA . ALA A 1 185 ? 7.795 -11.708 -7.265 1.00 89.81 185 ALA A CA 1
ATOM 1367 C C . ALA A 1 185 ? 9.263 -11.986 -7.629 1.00 89.81 185 ALA A C 1
ATOM 1369 O O . ALA A 1 185 ? 9.688 -11.655 -8.730 1.00 89.81 185 ALA A O 1
ATOM 1370 N N . MET A 1 186 ? 10.011 -12.649 -6.742 1.00 93.31 186 MET A N 1
ATOM 1371 C CA . MET A 1 186 ? 11.385 -13.074 -7.020 1.00 93.31 186 MET A CA 1
ATOM 1372 C C . MET A 1 186 ? 11.436 -14.249 -8.004 1.00 93.31 186 MET A C 1
ATOM 1374 O O . MET A 1 186 ? 12.189 -14.184 -8.972 1.00 93.31 186 MET A O 1
ATOM 1378 N N . ALA A 1 187 ? 10.579 -15.260 -7.824 1.00 91.56 187 ALA A N 1
ATOM 1379 C CA . ALA A 1 187 ? 10.484 -16.424 -8.709 1.00 91.56 187 ALA A CA 1
ATOM 1380 C C . ALA A 1 187 ? 10.098 -16.057 -10.154 1.00 91.56 187 ALA A C 1
ATOM 1382 O O . ALA A 1 187 ? 10.359 -16.808 -11.090 1.00 91.56 187 ALA A O 1
ATOM 1383 N N . ALA A 1 188 ? 9.506 -14.877 -10.371 1.00 91.44 188 ALA A N 1
ATOM 1384 C CA . ALA A 1 188 ? 9.253 -14.350 -11.708 1.00 91.44 188 ALA A CA 1
ATOM 1385 C C . ALA A 1 188 ? 10.527 -14.246 -12.562 1.00 91.44 188 ALA A C 1
ATOM 1387 O O . ALA A 1 188 ? 10.436 -14.341 -13.781 1.00 91.44 188 ALA A O 1
ATOM 1388 N N . LEU A 1 189 ? 11.688 -14.038 -11.936 1.00 92.62 189 LEU A N 1
ATOM 1389 C CA . LEU A 1 189 ? 12.982 -13.876 -12.601 1.00 92.62 189 LEU A CA 1
ATOM 1390 C C . LEU A 1 189 ? 13.792 -15.182 -12.655 1.00 92.62 189 LEU A C 1
ATOM 1392 O O . LEU A 1 189 ? 14.948 -15.164 -13.085 1.00 92.62 189 LEU A O 1
ATOM 1396 N N . ASP A 1 190 ? 13.214 -16.317 -12.260 1.00 90.19 190 ASP A N 1
ATOM 1397 C CA . ASP A 1 190 ? 13.882 -17.611 -12.370 1.00 90.19 190 ASP A CA 1
ATOM 1398 C C . ASP A 1 190 ? 14.228 -17.930 -13.832 1.00 90.19 190 ASP A C 1
ATOM 1400 O O . ASP A 1 190 ? 13.478 -17.634 -14.764 1.00 90.19 190 ASP A O 1
ATOM 1404 N N . GLY A 1 191 ? 15.399 -18.530 -14.050 1.00 86.56 191 GLY A N 1
ATOM 1405 C CA . GLY A 1 191 ? 15.875 -18.884 -15.391 1.00 86.56 191 GLY A CA 1
ATOM 1406 C C . GLY A 1 191 ? 16.410 -17.713 -16.225 1.00 86.56 191 GLY A C 1
ATOM 1407 O O . GLY A 1 191 ? 16.828 -17.935 -17.356 1.00 86.56 191 GLY A O 1
ATOM 1408 N N . THR A 1 192 ? 16.464 -16.491 -15.682 1.00 88.56 192 THR A N 1
ATOM 1409 C CA . THR A 1 192 ? 17.057 -15.321 -16.366 1.00 88.56 192 THR A CA 1
ATOM 1410 C C . THR A 1 192 ? 18.587 -15.236 -16.255 1.00 88.56 192 THR A C 1
ATOM 1412 O O . THR A 1 192 ? 19.192 -14.328 -16.813 1.00 88.56 192 THR A O 1
ATOM 1415 N N . GLY A 1 193 ? 19.230 -16.156 -15.523 1.00 89.50 193 GLY A N 1
ATOM 1416 C CA . GLY A 1 193 ? 20.685 -16.151 -15.296 1.00 89.50 193 GLY A CA 1
ATOM 1417 C C . GLY A 1 193 ? 21.167 -15.123 -14.263 1.00 89.50 193 GLY A C 1
ATOM 1418 O O . GLY A 1 193 ? 22.367 -14.949 -14.076 1.00 89.50 193 GLY A O 1
ATOM 1419 N N . VAL A 1 194 ? 20.245 -14.446 -13.577 1.00 93.75 194 VAL A N 1
ATOM 1420 C CA . VAL A 1 194 ? 20.546 -13.418 -12.576 1.00 93.75 194 VAL A CA 1
ATOM 1421 C C . VAL A 1 194 ? 20.776 -14.038 -11.194 1.00 93.75 194 VAL A C 1
ATOM 1423 O O . VAL A 1 194 ? 20.057 -14.944 -10.777 1.00 93.75 194 VAL A O 1
ATOM 1426 N N . ASP A 1 195 ? 21.758 -13.527 -10.447 1.00 94.94 195 ASP A N 1
ATOM 1427 C CA . ASP A 1 195 ? 22.009 -13.962 -9.071 1.00 94.94 195 ASP A CA 1
ATOM 1428 C C . ASP A 1 195 ? 20.912 -13.491 -8.094 1.00 94.94 195 ASP A C 1
ATOM 1430 O O . ASP A 1 195 ? 20.251 -12.469 -8.297 1.00 94.94 195 ASP A O 1
ATOM 1434 N N . ALA A 1 196 ? 20.750 -14.205 -6.978 1.00 94.75 196 ALA A N 1
ATOM 1435 C CA . ALA A 1 196 ? 19.672 -13.958 -6.018 1.00 94.75 196 ALA A CA 1
ATOM 1436 C C . ALA A 1 196 ? 19.658 -12.529 -5.438 1.00 94.75 196 ALA A C 1
ATOM 1438 O O . ALA A 1 196 ? 18.588 -11.965 -5.190 1.00 94.75 196 ALA A O 1
ATOM 1439 N N . LEU A 1 197 ? 20.827 -11.912 -5.225 1.00 95.94 197 LEU A N 1
ATOM 1440 C CA . LEU A 1 197 ? 20.894 -10.548 -4.702 1.00 95.94 197 LEU A CA 1
ATOM 1441 C C . LEU A 1 197 ? 20.426 -9.540 -5.756 1.00 95.94 197 LEU A C 1
ATOM 1443 O O . LEU A 1 197 ? 19.744 -8.567 -5.423 1.00 95.94 197 LEU A O 1
ATOM 1447 N N . THR A 1 198 ? 20.763 -9.769 -7.021 1.00 96.69 198 THR A N 1
ATOM 1448 C CA . THR A 1 198 ? 20.284 -8.940 -8.128 1.00 96.69 198 THR A CA 1
ATOM 1449 C C . THR A 1 198 ? 18.783 -9.133 -8.365 1.00 96.69 198 THR A C 1
ATOM 1451 O O . THR A 1 198 ? 18.081 -8.130 -8.483 1.00 96.69 198 THR A O 1
ATOM 1454 N N . VAL A 1 199 ? 18.246 -10.358 -8.290 1.00 96.50 199 VAL A N 1
ATOM 1455 C CA . VAL A 1 199 ? 16.786 -10.619 -8.312 1.00 96.50 199 VAL A CA 1
ATOM 1456 C C . VAL A 1 199 ? 16.064 -9.823 -7.223 1.00 96.50 199 VAL A C 1
ATOM 1458 O O . VAL A 1 199 ? 15.077 -9.130 -7.493 1.00 96.50 199 VAL A O 1
ATOM 1461 N N . HIS A 1 200 ? 16.588 -9.855 -5.995 1.00 95.38 200 HIS A N 1
ATOM 1462 C CA . HIS A 1 200 ? 16.035 -9.082 -4.888 1.00 95.38 200 HIS A CA 1
ATOM 1463 C C . HIS A 1 200 ? 16.055 -7.575 -5.180 1.00 95.38 200 HIS A C 1
ATOM 1465 O O . HIS A 1 200 ? 15.043 -6.901 -4.998 1.00 95.38 200 HIS A O 1
ATOM 1471 N N . ARG A 1 201 ? 17.174 -7.036 -5.684 1.00 96.56 201 ARG A N 1
ATOM 1472 C CA . ARG A 1 201 ? 17.299 -5.610 -6.039 1.00 96.56 201 ARG A CA 1
ATOM 1473 C C . ARG A 1 201 ? 16.329 -5.193 -7.140 1.00 96.56 201 ARG A C 1
ATOM 1475 O O . ARG A 1 201 ? 15.718 -4.135 -7.012 1.00 96.56 201 ARG A O 1
ATOM 1482 N N . LEU A 1 202 ? 16.164 -5.998 -8.188 1.00 96.94 202 LEU A N 1
ATOM 1483 C CA . LEU A 1 202 ? 15.224 -5.711 -9.276 1.00 96.94 202 LEU A CA 1
ATOM 1484 C C . LEU A 1 202 ? 13.788 -5.677 -8.745 1.00 96.94 202 LEU A C 1
ATOM 1486 O O . LEU A 1 202 ? 13.071 -4.699 -8.950 1.00 96.94 202 LEU A O 1
ATOM 1490 N N . THR A 1 203 ? 13.414 -6.691 -7.963 1.00 94.88 203 THR A N 1
ATOM 1491 C CA . THR A 1 203 ? 12.088 -6.788 -7.340 1.00 94.88 203 THR A CA 1
ATOM 1492 C C . THR A 1 203 ? 11.816 -5.600 -6.414 1.00 94.88 203 THR A C 1
ATOM 1494 O O . THR A 1 203 ? 10.789 -4.937 -6.534 1.00 94.88 203 THR A O 1
ATOM 1497 N N . GLN A 1 204 ? 12.758 -5.265 -5.526 1.00 94.56 204 GLN A N 1
ATOM 1498 C CA . GLN A 1 204 ? 12.634 -4.112 -4.628 1.00 94.56 204 GLN A CA 1
ATOM 1499 C C . GLN A 1 204 ? 12.624 -2.774 -5.376 1.00 94.56 204 GLN A C 1
ATOM 1501 O O . GLN A 1 204 ? 12.003 -1.831 -4.901 1.00 94.56 204 GLN A O 1
ATOM 1506 N N . SER A 1 205 ? 13.263 -2.673 -6.544 1.00 96.06 205 SER A N 1
ATOM 1507 C CA . SER A 1 205 ? 13.208 -1.451 -7.362 1.00 96.06 205 SER A CA 1
ATOM 1508 C C . SER A 1 205 ? 11.804 -1.226 -7.928 1.00 96.06 205 SER A C 1
ATOM 1510 O O . SER A 1 205 ? 11.308 -0.101 -7.908 1.00 96.06 205 SER A O 1
ATOM 1512 N N . VAL A 1 206 ? 11.135 -2.299 -8.368 1.00 96.12 206 VAL A N 1
ATOM 1513 C CA . VAL A 1 206 ? 9.734 -2.247 -8.812 1.00 96.12 206 VAL A CA 1
ATOM 1514 C C . VAL A 1 206 ? 8.816 -1.896 -7.640 1.00 96.12 206 VAL A C 1
ATOM 1516 O O . VAL A 1 206 ? 8.097 -0.902 -7.710 1.00 96.12 206 VAL A O 1
ATOM 1519 N N . LEU A 1 207 ? 8.867 -2.655 -6.539 1.00 93.44 207 LEU A N 1
ATOM 1520 C CA . LEU A 1 207 ? 7.986 -2.430 -5.383 1.00 93.44 207 LEU A CA 1
ATOM 1521 C C . LEU A 1 207 ? 8.247 -1.080 -4.702 1.00 93.44 207 LEU A C 1
ATOM 1523 O O . LEU A 1 207 ? 7.310 -0.403 -4.286 1.00 93.44 207 LEU A O 1
ATOM 1527 N N . GLY A 1 208 ? 9.504 -0.641 -4.648 1.00 95.12 208 GLY A N 1
ATOM 1528 C CA . GLY A 1 208 ? 9.891 0.661 -4.113 1.00 95.12 208 GLY A CA 1
ATOM 1529 C C . GLY A 1 208 ? 9.273 1.824 -4.890 1.00 95.12 208 GLY A C 1
ATOM 1530 O O . GLY A 1 208 ? 8.848 2.805 -4.280 1.00 95.12 208 GLY A O 1
ATOM 1531 N N . GLN A 1 209 ? 9.133 1.703 -6.214 1.00 96.00 209 GLN A N 1
ATOM 1532 C CA . GLN A 1 209 ? 8.398 2.687 -7.013 1.00 96.00 209 GLN A CA 1
ATOM 1533 C C . GLN A 1 209 ? 6.909 2.704 -6.660 1.00 96.00 209 GLN A C 1
ATOM 1535 O O . GLN A 1 209 ? 6.335 3.784 -6.499 1.00 96.00 209 GLN A O 1
ATOM 1540 N N . VAL A 1 210 ? 6.287 1.528 -6.506 1.00 96.31 210 VAL A N 1
ATOM 1541 C CA . VAL A 1 210 ? 4.875 1.423 -6.098 1.00 96.31 210 VAL A CA 1
ATOM 1542 C C . VAL A 1 210 ? 4.666 2.066 -4.731 1.00 96.31 210 VAL A C 1
ATOM 1544 O O . VAL A 1 210 ? 3.735 2.844 -4.559 1.00 96.31 210 VAL A O 1
ATOM 1547 N N . GLN A 1 211 ? 5.561 1.813 -3.776 1.00 96.06 211 GLN A N 1
ATOM 1548 C CA . GLN A 1 211 ? 5.525 2.423 -2.447 1.00 96.06 211 GLN A CA 1
ATOM 1549 C C . GLN A 1 211 ? 5.734 3.941 -2.505 1.00 96.06 211 GLN A C 1
ATOM 1551 O O . GLN A 1 211 ? 5.008 4.688 -1.848 1.00 96.06 211 GLN A O 1
ATOM 1556 N N . GLY A 1 212 ? 6.681 4.414 -3.323 1.00 96.00 212 GLY A N 1
ATOM 1557 C CA . GLY A 1 212 ? 6.958 5.837 -3.521 1.00 96.00 212 GLY A CA 1
ATOM 1558 C C . GLY A 1 212 ? 5.752 6.606 -4.063 1.00 96.00 212 GLY A C 1
ATOM 1559 O O . GLY A 1 212 ? 5.382 7.642 -3.511 1.00 96.00 212 GLY A O 1
ATOM 1560 N N . LEU A 1 213 ? 5.085 6.077 -5.093 1.00 96.00 213 LEU A N 1
ATOM 1561 C CA . LEU A 1 213 ? 3.833 6.647 -5.603 1.00 96.00 213 LEU A CA 1
ATOM 1562 C C . LEU A 1 213 ? 2.661 6.418 -4.641 1.00 96.00 213 LEU A C 1
ATOM 1564 O O . LEU A 1 213 ? 1.784 7.274 -4.510 1.00 96.00 213 LEU A O 1
ATOM 1568 N N . GLY A 1 214 ? 2.672 5.299 -3.918 1.00 96.19 214 GLY A N 1
ATOM 1569 C CA . GLY A 1 214 ? 1.698 4.971 -2.885 1.00 96.19 214 GLY A CA 1
ATOM 1570 C C . GLY A 1 214 ? 1.641 6.048 -1.806 1.00 96.19 214 GLY A C 1
ATOM 1571 O O . GLY A 1 214 ? 0.553 6.388 -1.351 1.00 96.19 214 GLY A O 1
ATOM 1572 N N . LEU A 1 215 ? 2.775 6.667 -1.453 1.00 95.81 215 LEU A N 1
ATOM 1573 C CA . LEU A 1 215 ? 2.805 7.793 -0.511 1.00 95.81 215 LEU A CA 1
ATOM 1574 C C . LEU A 1 215 ? 1.945 8.967 -0.997 1.00 95.81 215 LEU A C 1
ATOM 1576 O O . LEU A 1 215 ? 1.227 9.567 -0.196 1.00 95.81 215 LEU A O 1
ATOM 1580 N N . LEU A 1 216 ? 1.979 9.276 -2.297 1.00 93.69 216 LEU A N 1
ATOM 1581 C CA . LEU A 1 216 ? 1.154 10.332 -2.889 1.00 93.69 216 LEU A CA 1
ATOM 1582 C C . LEU A 1 216 ? -0.328 9.945 -2.874 1.00 93.69 216 LEU A C 1
ATOM 1584 O O . LEU A 1 216 ? -1.164 10.757 -2.477 1.00 93.69 216 LEU A O 1
ATOM 1588 N N . ARG A 1 217 ? -0.650 8.695 -3.231 1.00 94.19 217 ARG A N 1
ATOM 1589 C CA . ARG A 1 217 ? -2.028 8.178 -3.213 1.00 94.19 217 ARG A CA 1
ATOM 1590 C C . ARG A 1 217 ? -2.626 8.195 -1.808 1.00 94.19 217 ARG A C 1
ATOM 1592 O O . ARG A 1 217 ? -3.730 8.696 -1.608 1.00 94.19 217 ARG A O 1
ATOM 1599 N N . VAL A 1 218 ? -1.890 7.691 -0.820 1.00 93.44 218 VAL A N 1
ATOM 1600 C CA . VAL A 1 218 ? -2.311 7.703 0.587 1.00 93.44 218 VAL A CA 1
ATOM 1601 C C . VAL A 1 218 ? -2.462 9.140 1.084 1.00 93.44 218 VAL A C 1
ATOM 1603 O O . VAL A 1 218 ? -3.450 9.449 1.745 1.00 93.44 218 VAL A O 1
ATOM 1606 N N . SER A 1 219 ? -1.548 10.043 0.711 1.00 90.94 219 SER A N 1
ATOM 1607 C CA . SER A 1 219 ? -1.655 11.466 1.049 1.00 90.94 219 SER A CA 1
ATOM 1608 C C . SER A 1 219 ? -2.926 12.110 0.483 1.00 90.94 219 SER A C 1
ATOM 1610 O O . SER A 1 219 ? -3.604 12.835 1.210 1.00 90.94 219 SER A O 1
ATOM 1612 N N . GLU A 1 220 ? -3.291 11.810 -0.767 1.00 88.50 220 GLU A N 1
ATOM 1613 C CA . GLU A 1 220 ? -4.537 12.268 -1.396 1.00 88.50 220 GLU A CA 1
ATOM 1614 C C . GLU A 1 220 ? -5.778 11.751 -0.649 1.00 88.50 220 GLU A C 1
ATOM 1616 O O . GLU A 1 220 ? -6.664 12.538 -0.303 1.00 88.50 220 GLU A O 1
ATOM 1621 N N . ILE A 1 221 ? -5.814 10.455 -0.322 1.00 89.19 221 ILE A N 1
ATOM 1622 C CA . ILE A 1 221 ? -6.924 9.840 0.421 1.00 89.19 221 ILE A CA 1
ATOM 1623 C C . ILE A 1 221 ? -7.052 10.445 1.825 1.00 89.19 221 ILE A C 1
ATOM 1625 O O . ILE A 1 221 ? -8.156 10.734 2.288 1.00 89.19 221 ILE A O 1
ATOM 1629 N N . GLU A 1 222 ? -5.938 10.654 2.525 1.00 86.81 222 GLU A N 1
ATOM 1630 C CA . GLU A 1 222 ? -5.945 11.282 3.845 1.00 86.81 222 GLU A CA 1
ATOM 1631 C C . GLU A 1 222 ? -6.337 12.760 3.788 1.00 86.81 222 GLU A C 1
ATOM 1633 O O . GLU A 1 222 ? -7.067 13.229 4.663 1.00 86.81 222 GLU A O 1
ATOM 1638 N N . ALA A 1 223 ? -5.878 13.502 2.776 1.00 85.38 223 ALA A N 1
ATOM 1639 C CA . ALA A 1 223 ? -6.253 14.897 2.577 1.00 85.38 223 ALA A CA 1
ATOM 1640 C C . ALA A 1 223 ? -7.765 15.034 2.363 1.00 85.38 223 ALA A C 1
ATOM 1642 O O . ALA A 1 223 ? -8.376 15.913 2.966 1.00 85.38 223 ALA A O 1
ATOM 1643 N N . ALA A 1 224 ? -8.378 14.122 1.600 1.00 83.44 224 ALA A N 1
ATOM 1644 C CA . ALA A 1 224 ? -9.826 14.080 1.397 1.00 83.44 224 ALA A CA 1
ATOM 1645 C C . ALA A 1 224 ? -10.623 13.810 2.690 1.00 83.44 224 ALA A C 1
ATOM 1647 O O . ALA A 1 224 ? -11.772 14.233 2.801 1.00 83.44 224 ALA A O 1
ATOM 1648 N N . ARG A 1 225 ? -10.027 13.135 3.685 1.00 81.88 225 ARG A N 1
ATOM 1649 C CA . ARG A 1 225 ? -10.663 12.881 4.993 1.00 81.88 225 ARG A CA 1
ATOM 1650 C C . ARG A 1 225 ? -10.576 14.067 5.953 1.00 81.88 225 ARG A C 1
ATOM 1652 O O . ARG A 1 225 ? -11.361 14.141 6.896 1.00 81.88 225 ARG A O 1
ATOM 1659 N N . ARG A 1 226 ? -9.612 14.974 5.772 1.00 80.75 226 ARG A N 1
ATOM 1660 C CA . ARG A 1 226 ? -9.431 16.141 6.649 1.00 80.75 226 ARG A CA 1
ATOM 1661 C C . ARG A 1 226 ? -10.344 17.283 6.201 1.00 80.75 226 ARG A C 1
ATOM 1663 O O . ARG A 1 226 ? -10.510 17.527 5.015 1.00 80.75 226 ARG A O 1
ATOM 1670 N N . ALA A 1 227 ? -10.855 18.061 7.154 1.00 69.38 227 ALA A N 1
ATOM 1671 C CA . ALA A 1 227 ? -11.703 19.233 6.897 1.00 69.38 227 ALA A CA 1
ATOM 1672 C C . ALA A 1 227 ? -10.924 20.483 6.402 1.00 69.38 227 ALA A C 1
ATOM 1674 O O . ALA A 1 227 ? -11.270 21.610 6.750 1.00 69.38 227 ALA A O 1
ATOM 1675 N N . GLY A 1 228 ? -9.830 20.289 5.656 1.00 69.88 228 GLY A N 1
ATOM 1676 C CA . GLY A 1 228 ? -8.992 21.364 5.110 1.00 69.88 228 GLY A CA 1
ATOM 1677 C C . GLY A 1 228 ? -9.411 21.801 3.699 1.00 69.88 228 GLY A C 1
ATOM 1678 O O . GLY A 1 228 ? -10.401 21.294 3.168 1.00 69.88 228 GLY A O 1
ATOM 1679 N N . PRO A 1 229 ? -8.657 22.723 3.062 1.00 71.81 229 PRO A N 1
ATOM 1680 C CA . PRO A 1 229 ? -8.834 23.024 1.645 1.00 71.81 229 PRO A CA 1
ATOM 1681 C C . PRO A 1 229 ? -8.757 21.730 0.837 1.00 71.81 229 PRO A C 1
ATOM 1683 O O . PRO A 1 229 ? -7.833 20.936 1.027 1.00 71.81 229 PRO A O 1
ATOM 1686 N N . SER A 1 230 ? -9.733 21.506 -0.042 1.00 79.19 230 SER A N 1
ATOM 1687 C CA . SER A 1 230 ? -9.752 20.289 -0.847 1.00 79.19 230 SER A CA 1
ATOM 1688 C C . SER A 1 230 ? -8.512 20.228 -1.736 1.00 79.19 230 SER A C 1
ATOM 1690 O O . SER A 1 230 ? -8.000 21.249 -2.205 1.00 79.19 230 SER A O 1
ATOM 1692 N N . LEU A 1 231 ? -8.047 19.014 -2.019 1.00 79.44 231 LEU A N 1
ATOM 1693 C CA . LEU A 1 231 ? -6.963 18.805 -2.973 1.00 79.44 231 LEU A CA 1
ATOM 1694 C C . LEU A 1 231 ? -7.294 19.409 -4.347 1.00 79.44 231 LEU A C 1
ATOM 1696 O O . LEU A 1 231 ? -6.418 19.973 -4.997 1.00 79.44 231 LEU A O 1
ATOM 1700 N N . ALA A 1 232 ? -8.569 19.371 -4.747 1.00 77.19 232 ALA A N 1
ATOM 1701 C CA . ALA A 1 232 ? -9.057 20.041 -5.948 1.00 77.19 232 ALA A CA 1
ATOM 1702 C C . ALA A 1 232 ? -8.814 21.559 -5.901 1.00 77.19 232 ALA A C 1
ATOM 1704 O O . ALA A 1 232 ? -8.249 22.104 -6.841 1.00 77.19 232 ALA A O 1
ATOM 1705 N N . HIS A 1 233 ? -9.153 22.234 -4.796 1.00 81.75 233 HIS A N 1
ATOM 1706 C CA . HIS A 1 233 ? -8.875 23.664 -4.631 1.00 81.75 233 HIS A CA 1
ATOM 1707 C C . HIS A 1 233 ? -7.372 23.967 -4.686 1.00 81.75 233 HIS A C 1
ATOM 1709 O O . HIS A 1 233 ? -6.952 24.913 -5.353 1.00 81.75 233 HIS A O 1
ATOM 1715 N N . TRP A 1 234 ? -6.549 23.148 -4.026 1.00 83.31 234 TRP A N 1
ATOM 1716 C CA . TRP A 1 234 ? -5.099 23.317 -4.083 1.00 83.31 234 TRP A CA 1
ATOM 1717 C C . TRP A 1 234 ? -4.573 23.201 -5.523 1.00 83.31 234 TRP A C 1
ATOM 1719 O O . TRP A 1 234 ? -3.782 24.040 -5.953 1.00 83.31 234 TRP A O 1
ATOM 1729 N N . ARG A 1 235 ? -5.058 22.215 -6.291 1.00 78.81 235 ARG A N 1
ATOM 1730 C CA . ARG A 1 235 ? -4.648 21.964 -7.683 1.00 78.81 235 ARG A CA 1
ATOM 1731 C C . ARG A 1 235 ? -5.117 23.046 -8.658 1.00 78.81 235 ARG A C 1
ATOM 1733 O O . ARG A 1 235 ? -4.350 23.413 -9.540 1.00 78.81 235 ARG A O 1
ATOM 1740 N N . THR A 1 236 ? -6.343 23.553 -8.526 1.00 77.69 236 THR A N 1
ATOM 1741 C CA . THR A 1 236 ? -6.923 24.485 -9.513 1.00 77.69 236 THR A CA 1
ATOM 1742 C C . THR A 1 236 ? -6.728 25.958 -9.168 1.00 77.69 236 THR A C 1
ATOM 1744 O O . THR A 1 236 ? -6.804 26.800 -10.058 1.00 77.69 236 THR A O 1
ATOM 1747 N N . VAL A 1 237 ? -6.464 26.285 -7.899 1.00 81.44 237 VAL A N 1
ATOM 1748 C CA . VAL A 1 237 ? -6.339 27.674 -7.433 1.00 81.44 237 VAL A CA 1
ATOM 1749 C C . VAL A 1 237 ? -4.955 27.940 -6.859 1.00 81.44 237 VAL A C 1
ATOM 1751 O O . VAL A 1 237 ? -4.246 28.817 -7.346 1.00 81.44 237 VAL A O 1
ATOM 1754 N N . THR A 1 238 ? -4.546 27.185 -5.836 1.00 84.75 238 THR A N 1
ATOM 1755 C CA . THR A 1 238 ? -3.313 27.487 -5.094 1.00 84.75 238 THR A CA 1
ATOM 1756 C C . THR A 1 238 ? -2.057 27.267 -5.937 1.00 84.75 238 THR A C 1
ATOM 1758 O O . THR A 1 238 ? -1.223 28.166 -6.025 1.00 84.75 238 THR A O 1
ATOM 1761 N N . ALA A 1 239 ? -1.908 26.099 -6.568 1.00 82.75 239 ALA A N 1
ATOM 1762 C CA . ALA A 1 239 ? -0.716 25.776 -7.348 1.00 82.75 239 ALA A CA 1
ATOM 1763 C C . ALA A 1 239 ? -0.552 26.676 -8.592 1.00 82.75 239 ALA A C 1
ATOM 1765 O O . ALA A 1 239 ? 0.536 27.231 -8.758 1.00 82.75 239 ALA A O 1
ATOM 1766 N N . PRO A 1 240 ? -1.588 26.927 -9.421 1.00 79.38 240 PRO A N 1
ATOM 1767 C CA . PRO A 1 240 ? -1.467 27.827 -10.568 1.00 79.38 240 PRO A CA 1
ATOM 1768 C C . PRO A 1 240 ? -1.104 29.260 -10.175 1.00 79.38 240 PRO A C 1
ATOM 1770 O O . PRO A 1 240 ? -0.248 29.858 -10.821 1.00 79.38 240 PRO A O 1
ATOM 1773 N N . ALA A 1 241 ? -1.673 29.787 -9.084 1.00 82.56 241 ALA A N 1
ATOM 1774 C CA . ALA A 1 241 ? -1.367 31.137 -8.607 1.00 82.56 241 ALA A CA 1
ATOM 1775 C C . ALA A 1 241 ? 0.112 31.323 -8.215 1.00 82.56 241 ALA A C 1
ATOM 1777 O O . ALA A 1 241 ? 0.642 32.425 -8.319 1.00 82.56 241 ALA A O 1
ATOM 1778 N N . VAL A 1 242 ? 0.784 30.253 -7.775 1.00 81.31 242 VAL A N 1
ATOM 1779 C CA . VAL A 1 242 ? 2.204 30.281 -7.382 1.00 81.31 242 VAL A CA 1
ATOM 1780 C C . VAL A 1 242 ? 3.132 29.940 -8.548 1.00 81.31 242 VAL A C 1
ATOM 1782 O O . VAL A 1 242 ? 4.206 30.524 -8.672 1.00 81.31 242 VAL A O 1
ATOM 1785 N N . LEU A 1 243 ? 2.751 28.978 -9.390 1.00 77.88 243 LEU A N 1
ATOM 1786 C CA . LEU A 1 243 ? 3.608 28.457 -10.460 1.00 77.88 243 LEU A CA 1
ATOM 1787 C C . LEU A 1 243 ? 3.520 29.276 -11.751 1.00 77.88 243 LEU A C 1
ATOM 1789 O O . LEU A 1 243 ? 4.455 29.248 -12.552 1.00 77.88 243 LEU A O 1
ATOM 1793 N N . MET A 1 244 ? 2.422 30.005 -11.948 1.00 75.06 244 MET A N 1
ATOM 1794 C CA . MET A 1 244 ? 2.159 30.824 -13.133 1.00 75.06 244 MET A CA 1
ATOM 1795 C C . MET A 1 244 ? 1.597 32.210 -12.764 1.00 75.06 244 MET A C 1
ATOM 1797 O O . MET A 1 244 ? 0.516 32.571 -13.233 1.00 75.06 244 MET A O 1
ATOM 1801 N N . PRO A 1 245 ? 2.288 33.000 -11.920 1.00 72.31 245 PRO A N 1
ATOM 1802 C CA . PRO A 1 245 ? 1.815 34.338 -11.567 1.00 72.31 245 PRO A CA 1
ATOM 1803 C C . PRO A 1 245 ? 1.813 35.291 -12.778 1.00 72.31 245 PRO A C 1
ATOM 1805 O O . PRO A 1 245 ? 0.980 36.193 -12.841 1.00 72.31 245 PRO A O 1
ATOM 1808 N N . ASP A 1 246 ? 2.705 35.068 -13.753 1.00 76.00 246 ASP A N 1
ATOM 1809 C CA . ASP A 1 246 ? 2.833 35.811 -15.011 1.00 76.00 246 ASP A CA 1
ATOM 1810 C C . ASP A 1 246 ? 3.545 34.968 -16.107 1.00 76.00 246 ASP A C 1
ATOM 1812 O O . ASP A 1 246 ? 3.787 33.768 -15.933 1.00 76.00 246 ASP A O 1
ATOM 1816 N N . ARG A 1 247 ? 3.853 35.578 -17.268 1.00 68.06 247 ARG A N 1
ATOM 1817 C CA . ARG A 1 247 ? 4.549 34.922 -18.398 1.00 68.06 247 ARG A CA 1
ATOM 1818 C C . ARG A 1 247 ? 6.029 34.603 -18.128 1.00 68.06 247 ARG A C 1
ATOM 1820 O O . ARG A 1 247 ? 6.559 33.734 -18.817 1.00 68.06 247 ARG A O 1
ATOM 1827 N N . ASP A 1 248 ? 6.653 35.237 -17.137 1.00 78.00 248 ASP A N 1
ATOM 1828 C CA . ASP A 1 248 ? 8.087 35.161 -16.824 1.00 78.00 248 ASP A CA 1
ATOM 1829 C C . ASP A 1 248 ? 8.346 34.401 -15.510 1.00 78.00 248 ASP A C 1
ATOM 1831 O O . ASP A 1 248 ? 9.303 34.666 -14.778 1.00 78.00 248 ASP A O 1
ATOM 1835 N N . THR A 1 249 ? 7.496 33.413 -15.209 1.00 80.69 249 THR A N 1
ATOM 1836 C CA . THR A 1 249 ? 7.664 32.550 -14.035 1.00 80.69 249 THR A CA 1
ATOM 1837 C C . THR A 1 249 ? 9.076 31.941 -13.971 1.00 80.69 249 THR A C 1
ATOM 1839 O O . THR A 1 249 ? 9.542 31.350 -14.953 1.00 80.69 249 THR A O 1
ATOM 1842 N N . PRO A 1 250 ? 9.758 31.983 -12.806 1.00 85.00 250 PRO A N 1
ATOM 1843 C CA . PRO A 1 250 ? 11.073 31.361 -12.630 1.00 85.00 250 PRO A CA 1
ATOM 1844 C C . PRO A 1 250 ? 11.012 29.824 -12.658 1.00 85.00 250 PRO A C 1
ATOM 1846 O O . PRO A 1 250 ? 12.047 29.160 -12.584 1.00 85.00 250 PRO A O 1
ATOM 1849 N N . TYR A 1 251 ? 9.812 29.240 -12.790 1.00 85.44 251 TYR A N 1
ATOM 1850 C CA . TYR A 1 251 ? 9.570 27.798 -12.804 1.00 85.44 251 TYR A CA 1
ATOM 1851 C C . TYR A 1 251 ? 9.026 27.296 -14.157 1.00 85.44 251 TYR A C 1
ATOM 1853 O O . TYR A 1 251 ? 7.999 26.612 -14.187 1.00 85.44 251 TYR A O 1
ATOM 1861 N N . PRO A 1 252 ? 9.702 27.553 -15.295 1.00 83.88 252 PRO A N 1
ATOM 1862 C CA . PRO A 1 252 ? 9.148 27.297 -16.629 1.00 83.88 252 PRO A CA 1
ATOM 1863 C C . PRO A 1 252 ? 8.818 25.819 -16.887 1.00 83.88 252 PRO A C 1
ATOM 1865 O O . PRO A 1 252 ? 7.860 25.509 -17.592 1.00 83.88 252 PRO A O 1
ATOM 1868 N N . ARG A 1 253 ? 9.566 24.886 -16.281 1.00 84.38 253 ARG A N 1
ATOM 1869 C CA . ARG A 1 253 ? 9.276 23.445 -16.385 1.00 84.38 253 ARG A CA 1
ATOM 1870 C C . ARG A 1 253 ? 7.971 23.074 -15.674 1.00 84.38 253 ARG A C 1
ATOM 1872 O O . ARG A 1 253 ? 7.169 22.357 -16.257 1.00 84.38 253 ARG A O 1
ATOM 1879 N N . LEU A 1 254 ? 7.725 23.601 -14.472 1.00 80.00 254 LEU A N 1
ATOM 1880 C CA . LEU A 1 254 ? 6.477 23.362 -13.731 1.00 80.00 254 LEU A CA 1
ATOM 1881 C C . LEU A 1 254 ? 5.291 24.089 -14.373 1.00 80.00 254 LEU A C 1
ATOM 1883 O O . LEU A 1 254 ? 4.195 23.550 -14.452 1.00 80.00 254 LEU A O 1
ATOM 1887 N N . ALA A 1 255 ? 5.514 25.291 -14.899 1.00 80.88 255 ALA A N 1
ATOM 1888 C CA . ALA A 1 255 ? 4.494 26.013 -15.648 1.00 80.88 255 ALA A CA 1
ATOM 1889 C C . ALA A 1 255 ? 4.083 25.270 -16.931 1.00 80.88 255 ALA A C 1
ATOM 1891 O O . ALA A 1 255 ? 2.918 25.300 -17.319 1.00 80.88 255 ALA A O 1
ATOM 1892 N N . SER A 1 256 ? 5.014 24.558 -17.580 1.00 80.00 256 SER A N 1
ATOM 1893 C CA . SER A 1 256 ? 4.695 23.784 -18.783 1.00 80.00 256 SER A CA 1
ATOM 1894 C C . SER A 1 256 ? 3.726 22.626 -18.530 1.00 80.00 256 SER A C 1
ATOM 1896 O O . SER A 1 256 ? 2.904 22.355 -19.403 1.00 80.00 256 SER A O 1
ATOM 1898 N N . THR A 1 257 ? 3.760 22.002 -17.344 1.00 78.50 257 THR A N 1
ATOM 1899 C CA . THR A 1 257 ? 2.853 20.898 -16.982 1.00 78.50 257 THR A CA 1
ATOM 1900 C C . THR A 1 257 ? 1.479 21.384 -16.538 1.00 78.50 257 THR A C 1
ATOM 1902 O O . THR A 1 257 ? 0.525 20.616 -16.563 1.00 78.50 257 THR A O 1
ATOM 1905 N N . ALA A 1 258 ? 1.342 22.662 -16.177 1.00 72.81 258 ALA A N 1
ATOM 1906 C CA . ALA A 1 258 ? 0.068 23.224 -15.744 1.00 72.81 258 ALA A CA 1
ATOM 1907 C C . ALA A 1 258 ? -0.999 23.249 -16.854 1.00 72.81 258 ALA A C 1
ATOM 1909 O O . ALA A 1 258 ? -2.189 23.273 -16.551 1.00 72.81 258 ALA A O 1
ATOM 1910 N N . ARG A 1 259 ? -0.589 23.205 -18.132 1.00 69.25 259 ARG A N 1
ATOM 1911 C CA . ARG A 1 259 ? -1.512 23.046 -19.271 1.00 69.25 259 ARG A CA 1
ATOM 1912 C C . ARG A 1 259 ? -2.252 21.709 -19.248 1.00 69.25 259 ARG A C 1
ATOM 1914 O O . ARG A 1 259 ? -3.410 21.669 -19.640 1.00 69.25 259 ARG A O 1
ATOM 1921 N N . ASP A 1 260 ? -1.606 20.680 -18.709 1.00 77.06 260 ASP A N 1
ATOM 1922 C CA . ASP A 1 260 ? -2.132 19.323 -18.570 1.00 77.06 260 ASP A CA 1
ATOM 1923 C C . ASP A 1 260 ? -2.224 18.936 -17.083 1.00 77.06 260 ASP A C 1
ATOM 1925 O O . ASP A 1 260 ? -1.988 17.788 -16.711 1.00 77.06 260 ASP A O 1
ATOM 1929 N N . ALA A 1 261 ? -2.529 19.902 -16.202 1.00 74.31 261 ALA A N 1
ATOM 1930 C CA . ALA A 1 261 ? -2.448 19.733 -14.746 1.00 74.31 261 ALA A CA 1
ATOM 1931 C C . ALA A 1 261 ? -3.273 18.550 -14.216 1.00 74.31 261 ALA A C 1
ATOM 1933 O O . ALA A 1 261 ? -2.867 17.900 -13.255 1.00 74.31 261 ALA A O 1
ATOM 1934 N N . GLU A 1 262 ? -4.420 18.275 -14.835 1.00 77.00 262 GLU A N 1
ATOM 1935 C CA . GLU A 1 262 ? -5.276 17.149 -14.468 1.00 77.00 262 GLU A CA 1
ATOM 1936 C C . GLU A 1 262 ? -4.637 15.808 -14.845 1.00 77.00 262 GLU A C 1
ATOM 1938 O O . GLU A 1 262 ? -4.538 14.927 -13.996 1.00 77.00 262 GLU A O 1
ATOM 1943 N N . ALA A 1 263 ? -4.080 15.693 -16.054 1.00 79.94 263 ALA A N 1
ATOM 1944 C CA . ALA A 1 263 ? -3.327 14.509 -16.470 1.00 79.94 263 ALA A CA 1
ATOM 1945 C C . ALA A 1 263 ? -2.041 14.322 -15.644 1.00 79.94 263 ALA A C 1
ATOM 1947 O O . ALA A 1 263 ? -1.688 13.205 -15.282 1.00 79.94 263 ALA A O 1
ATOM 1948 N N . ALA A 1 264 ? -1.358 15.411 -15.283 1.00 76.31 264 ALA A N 1
ATOM 1949 C CA . ALA A 1 264 ? -0.179 15.371 -14.417 1.00 76.31 264 ALA A CA 1
ATOM 1950 C C . ALA A 1 264 ? -0.506 14.958 -12.969 1.00 76.31 264 ALA A C 1
ATOM 1952 O O . ALA A 1 264 ? 0.384 14.526 -12.235 1.00 76.31 264 ALA A O 1
ATOM 1953 N N . ALA A 1 265 ? -1.763 15.114 -12.545 1.00 81.69 265 ALA A N 1
ATOM 1954 C CA . ALA A 1 265 ? -2.248 14.725 -11.227 1.00 81.69 265 ALA A CA 1
ATOM 1955 C C . ALA A 1 265 ? -2.849 13.311 -11.188 1.00 81.69 265 ALA A C 1
ATOM 1957 O O . ALA A 1 265 ? -3.138 12.824 -10.092 1.00 81.69 265 ALA A O 1
ATOM 1958 N N . ASP A 1 266 ? -3.030 12.665 -12.342 1.00 89.69 266 ASP A N 1
ATOM 1959 C CA . ASP A 1 266 ? -3.529 11.298 -12.439 1.00 89.69 266 ASP A CA 1
ATOM 1960 C C . ASP A 1 266 ? -2.466 10.312 -11.933 1.00 89.69 266 ASP A C 1
ATOM 1962 O O . ASP A 1 266 ? -1.492 9.970 -12.611 1.00 89.69 266 ASP A O 1
ATOM 1966 N N . LEU A 1 267 ? -2.653 9.868 -10.691 1.00 92.75 267 LEU A N 1
ATOM 1967 C CA . LEU A 1 267 ? -1.744 8.937 -10.036 1.00 92.75 267 LEU A CA 1
ATOM 1968 C C . LEU A 1 267 ? -1.805 7.527 -10.630 1.00 92.75 267 LEU A C 1
ATOM 1970 O O . LEU A 1 267 ? -0.802 6.824 -10.545 1.00 92.75 267 LEU A O 1
ATOM 1974 N N . ASP A 1 268 ? -2.927 7.115 -11.228 1.00 95.75 268 ASP A N 1
ATOM 1975 C CA . ASP A 1 268 ? -3.030 5.807 -11.885 1.00 95.75 268 ASP A CA 1
ATOM 1976 C C . ASP A 1 268 ? -2.231 5.812 -13.191 1.00 95.75 268 ASP A C 1
ATOM 1978 O O . ASP A 1 268 ? -1.430 4.908 -13.437 1.00 95.75 268 ASP A O 1
ATOM 1982 N N . ALA A 1 269 ? -2.357 6.880 -13.984 1.00 95.06 269 ALA A N 1
ATOM 1983 C CA . ALA A 1 269 ? -1.546 7.066 -15.184 1.00 95.06 269 ALA A CA 1
ATOM 1984 C C . ALA A 1 269 ? -0.049 7.190 -14.853 1.00 95.06 269 ALA A C 1
ATOM 1986 O O . ALA A 1 269 ? 0.793 6.595 -15.532 1.00 95.06 269 ALA A O 1
ATOM 1987 N N . LEU A 1 270 ? 0.299 7.923 -13.788 1.00 94.12 270 LEU A N 1
ATOM 1988 C CA . LEU A 1 270 ? 1.684 8.048 -13.329 1.00 94.12 270 LEU A CA 1
ATOM 1989 C C . LEU A 1 270 ? 2.251 6.707 -12.838 1.00 94.12 270 LEU A C 1
ATOM 1991 O O . LEU A 1 270 ? 3.417 6.402 -13.107 1.00 94.12 270 LEU A O 1
ATOM 1995 N N . PHE A 1 271 ? 1.437 5.905 -12.150 1.00 97.44 271 PHE A N 1
ATOM 1996 C CA . PHE A 1 271 ? 1.788 4.551 -11.733 1.00 97.44 271 PHE A CA 1
ATOM 1997 C C . PHE A 1 271 ? 2.071 3.644 -12.934 1.00 97.44 271 PHE A C 1
ATOM 1999 O O . PHE A 1 271 ? 3.168 3.091 -13.011 1.00 97.44 271 PHE A O 1
ATOM 2006 N N . GLU A 1 272 ? 1.155 3.546 -13.901 1.00 97.81 272 GLU A N 1
ATOM 2007 C CA . GLU A 1 272 ? 1.349 2.695 -15.085 1.00 97.81 272 GLU A CA 1
ATOM 2008 C C . GLU A 1 272 ? 2.540 3.166 -15.934 1.00 97.81 272 GLU A C 1
ATOM 2010 O O . GLU A 1 272 ? 3.346 2.351 -16.390 1.00 97.81 272 GLU A O 1
ATOM 2015 N N . PHE A 1 273 ? 2.724 4.484 -16.095 1.00 96.81 273 PHE A N 1
ATOM 2016 C CA . PHE A 1 273 ? 3.892 5.026 -16.787 1.00 96.81 273 PHE A CA 1
ATOM 2017 C C . PHE A 1 273 ? 5.196 4.643 -16.077 1.00 96.81 273 PHE A C 1
ATOM 2019 O O . PHE A 1 273 ? 6.121 4.142 -16.720 1.00 96.81 273 PHE A O 1
ATOM 2026 N N . GLY A 1 274 ? 5.279 4.861 -14.761 1.00 96.88 274 GLY A N 1
ATOM 2027 C CA . GLY A 1 274 ? 6.466 4.547 -13.967 1.00 96.88 274 GLY A CA 1
ATOM 2028 C C . GLY A 1 274 ? 6.790 3.053 -13.961 1.00 96.88 274 GLY A C 1
ATOM 2029 O O . GLY A 1 274 ? 7.946 2.679 -14.167 1.00 96.88 274 GLY A O 1
ATOM 2030 N N . LEU A 1 275 ? 5.770 2.206 -13.799 1.00 98.00 275 LEU A N 1
ATOM 2031 C CA . LEU A 1 275 ? 5.898 0.752 -13.853 1.00 98.00 275 LEU A CA 1
ATOM 2032 C C . LEU A 1 275 ? 6.458 0.301 -15.204 1.00 98.00 275 LEU A C 1
ATOM 2034 O O . LEU A 1 275 ? 7.452 -0.424 -15.241 1.00 98.00 275 LEU A O 1
ATOM 2038 N N . ALA A 1 276 ? 5.885 0.787 -16.308 1.00 98.00 276 ALA A N 1
ATOM 2039 C CA . ALA A 1 276 ? 6.367 0.454 -17.642 1.00 98.00 276 ALA A CA 1
ATOM 2040 C C . ALA A 1 276 ? 7.837 0.857 -17.830 1.00 98.00 276 ALA A C 1
ATOM 2042 O O . ALA A 1 276 ? 8.633 0.038 -18.278 1.00 98.00 276 ALA A O 1
ATOM 2043 N N . ARG A 1 277 ? 8.232 2.076 -17.429 1.00 98.25 277 ARG A N 1
ATOM 2044 C CA . ARG A 1 277 ? 9.624 2.547 -17.569 1.00 98.25 277 ARG A CA 1
ATOM 2045 C C . ARG A 1 277 ? 10.622 1.736 -16.748 1.00 98.25 277 ARG A C 1
ATOM 2047 O O . ARG A 1 277 ? 11.713 1.461 -17.242 1.00 98.25 277 ARG A O 1
ATOM 2054 N N . ILE A 1 278 ? 10.266 1.341 -15.526 1.00 97.88 278 ILE A N 1
ATOM 2055 C CA . ILE A 1 278 ? 11.140 0.492 -14.709 1.00 97.88 278 ILE A CA 1
ATOM 2056 C C . ILE A 1 278 ? 11.292 -0.880 -15.354 1.00 97.88 278 ILE A C 1
ATOM 2058 O O . ILE A 1 278 ? 12.416 -1.349 -15.500 1.00 97.88 278 ILE A O 1
ATOM 2062 N N . LEU A 1 279 ? 10.196 -1.503 -15.786 1.00 97.31 279 LEU A N 1
ATOM 2063 C CA . LEU A 1 279 ? 10.249 -2.825 -16.410 1.00 97.31 279 LEU A CA 1
ATOM 2064 C C . LEU A 1 279 ? 10.963 -2.808 -17.766 1.00 97.31 279 LEU A C 1
ATOM 2066 O O . LEU A 1 279 ? 11.633 -3.779 -18.098 1.00 97.31 279 LEU A O 1
ATOM 2070 N N . ASP A 1 280 ? 10.885 -1.715 -18.526 1.00 98.00 280 ASP A N 1
ATOM 2071 C CA . ASP A 1 280 ? 11.692 -1.529 -19.739 1.00 98.00 280 ASP A CA 1
ATOM 2072 C C . ASP A 1 280 ? 13.193 -1.496 -19.395 1.00 98.00 280 ASP A C 1
ATOM 2074 O O . ASP A 1 280 ? 14.001 -2.131 -20.067 1.00 98.00 280 ASP A O 1
ATOM 2078 N N . GLY A 1 281 ? 13.570 -0.824 -18.302 1.00 97.44 281 GLY A N 1
ATOM 2079 C CA . GLY A 1 281 ? 14.942 -0.834 -17.788 1.00 97.44 281 GLY A CA 1
ATOM 2080 C C . GLY A 1 281 ? 15.401 -2.212 -17.298 1.00 97.44 281 GLY A C 1
ATOM 2081 O O . GLY A 1 281 ? 16.543 -2.595 -17.545 1.00 97.44 281 GLY A O 1
ATOM 2082 N N . VAL A 1 282 ? 14.513 -2.979 -16.652 1.00 96.44 282 VAL A N 1
ATOM 2083 C CA . VAL A 1 282 ? 14.786 -4.376 -16.270 1.00 96.44 282 VAL A CA 1
ATOM 2084 C C . VAL A 1 282 ? 15.006 -5.233 -17.515 1.00 96.44 282 VAL A C 1
ATOM 2086 O O . VAL A 1 282 ? 15.981 -5.972 -17.555 1.00 96.44 282 VAL A O 1
ATOM 2089 N N . ALA A 1 283 ? 14.163 -5.101 -18.544 1.00 96.00 283 ALA A N 1
ATOM 2090 C CA . ALA A 1 283 ? 14.317 -5.844 -19.794 1.00 96.00 283 ALA A CA 1
ATOM 2091 C C . ALA A 1 283 ? 15.684 -5.574 -20.439 1.00 96.00 283 ALA A C 1
ATOM 2093 O O . ALA A 1 283 ? 16.427 -6.511 -20.696 1.00 96.00 283 ALA A O 1
ATOM 2094 N N . LEU A 1 284 ? 16.067 -4.299 -20.575 1.00 96.75 284 LEU A N 1
ATOM 2095 C CA . LEU A 1 284 ? 17.378 -3.916 -21.112 1.00 96.75 284 LEU A CA 1
ATOM 2096 C C . LEU A 1 284 ? 18.548 -4.477 -20.295 1.00 96.75 284 LEU A C 1
ATOM 2098 O O . LEU A 1 284 ? 19.579 -4.833 -20.860 1.00 96.75 284 LEU A O 1
ATOM 2102 N N . PHE A 1 285 ? 18.410 -4.537 -18.968 1.00 96.06 285 PHE A N 1
ATOM 2103 C CA . PHE A 1 285 ? 19.421 -5.143 -18.107 1.00 96.06 285 PHE A CA 1
ATOM 2104 C C . PHE A 1 285 ? 19.541 -6.652 -18.347 1.00 96.06 285 PHE A C 1
ATOM 2106 O O . PHE A 1 285 ? 20.658 -7.147 -18.469 1.00 96.06 285 PHE A O 1
ATOM 2113 N N . LEU A 1 286 ? 18.411 -7.361 -18.437 1.00 94.38 286 LEU A N 1
ATOM 2114 C CA . LEU A 1 286 ? 18.377 -8.803 -18.689 1.00 94.38 286 LEU A CA 1
ATOM 2115 C C . LEU A 1 286 ? 18.915 -9.152 -20.084 1.00 94.38 286 LEU A C 1
ATOM 2117 O O . LEU A 1 286 ? 19.721 -10.068 -20.204 1.00 94.38 286 LEU A O 1
ATOM 2121 N N . ASP A 1 287 ? 18.537 -8.389 -21.112 1.00 92.94 287 ASP A N 1
ATOM 2122 C CA . ASP A 1 287 ? 19.005 -8.572 -22.495 1.00 92.94 287 ASP A CA 1
ATOM 2123 C C . ASP A 1 287 ? 20.514 -8.308 -22.642 1.00 92.94 287 ASP A C 1
ATOM 2125 O O . ASP A 1 287 ? 21.163 -8.823 -23.551 1.00 92.94 287 ASP A O 1
ATOM 2129 N N . GLY A 1 288 ? 21.081 -7.485 -21.754 1.00 90.75 288 GLY A N 1
ATOM 2130 C CA . GLY A 1 288 ? 22.508 -7.175 -21.708 1.00 90.75 288 GLY A CA 1
ATOM 2131 C C . GLY A 1 288 ? 23.357 -8.201 -20.954 1.00 90.75 288 GLY A C 1
ATOM 2132 O O . GLY A 1 288 ? 24.580 -8.037 -20.896 1.00 90.75 288 GLY A O 1
ATOM 2133 N N . LEU A 1 289 ? 22.748 -9.230 -20.352 1.00 86.25 289 LEU A N 1
ATOM 2134 C CA . LEU A 1 289 ? 23.497 -10.290 -19.685 1.00 86.25 289 LEU A CA 1
ATOM 2135 C C . LEU A 1 289 ? 24.222 -11.137 -20.737 1.00 86.25 289 LEU A C 1
ATOM 2137 O O . LEU A 1 289 ? 23.613 -11.531 -21.732 1.00 86.25 289 LEU A O 1
ATOM 2141 N N . PRO A 1 290 ? 25.518 -11.439 -20.544 1.00 76.62 290 PRO A N 1
ATOM 2142 C CA . PRO A 1 290 ? 26.194 -12.385 -21.415 1.00 76.62 290 PRO A CA 1
ATOM 2143 C C . PRO A 1 290 ? 25.448 -13.719 -21.345 1.00 76.62 290 PRO A C 1
ATOM 2145 O O . PRO A 1 290 ? 25.166 -14.197 -20.244 1.00 76.62 290 PRO A O 1
ATOM 2148 N N . GLU A 1 291 ? 25.134 -14.314 -22.502 1.00 63.72 291 GLU A N 1
ATOM 2149 C CA . GLU A 1 291 ? 24.626 -15.685 -22.550 1.00 63.72 291 GLU A CA 1
ATOM 2150 C C . GLU A 1 291 ? 25.557 -16.541 -21.692 1.00 63.72 291 GLU A C 1
ATOM 2152 O O . GLU A 1 291 ? 26.772 -16.560 -21.916 1.00 63.72 291 GLU A O 1
ATOM 2157 N N . HIS A 1 292 ? 25.012 -17.185 -20.658 1.00 55.31 292 HIS A N 1
ATOM 2158 C CA . HIS A 1 292 ? 25.777 -18.126 -19.859 1.00 55.31 292 HIS A CA 1
ATOM 2159 C C . HIS A 1 292 ? 26.213 -19.253 -20.800 1.00 55.31 292 HIS A C 1
ATOM 2161 O O . HIS A 1 292 ? 25.478 -20.203 -21.045 1.00 55.31 292 HIS A O 1
ATOM 2167 N N . THR A 1 293 ? 27.417 -19.140 -21.362 1.00 44.66 293 THR A N 1
ATOM 2168 C CA . THR A 1 293 ? 28.097 -20.275 -21.966 1.00 44.66 293 THR A CA 1
ATOM 2169 C C . THR A 1 293 ? 28.290 -21.273 -20.844 1.00 44.66 293 THR A C 1
ATOM 2171 O O . THR A 1 293 ? 29.120 -21.051 -19.957 1.00 44.66 293 THR A O 1
ATOM 2174 N N . ASP A 1 294 ? 27.497 -22.341 -20.865 1.00 43.06 294 ASP A N 1
ATOM 2175 C CA . ASP A 1 294 ? 27.699 -23.523 -20.045 1.00 43.06 294 ASP A CA 1
ATOM 2176 C C . ASP A 1 294 ? 29.126 -24.034 -20.279 1.00 43.06 294 ASP A C 1
ATOM 2178 O O . ASP A 1 294 ? 29.403 -24.834 -21.172 1.00 43.06 294 ASP A O 1
ATOM 2182 N N . HIS A 1 295 ? 30.072 -23.585 -19.458 1.00 45.06 295 HIS A N 1
ATOM 2183 C CA . HIS A 1 295 ? 31.349 -24.261 -19.280 1.00 45.06 295 HIS A CA 1
ATOM 2184 C C . HIS A 1 295 ? 31.147 -25.436 -18.326 1.00 45.06 295 HIS A C 1
ATOM 2186 O O . HIS A 1 295 ? 31.689 -25.507 -17.226 1.00 45.06 295 HIS A O 1
ATOM 2192 N N . SER A 1 296 ? 30.368 -26.407 -18.800 1.00 48.47 296 SER A N 1
ATOM 2193 C CA . SER A 1 296 ? 30.453 -27.788 -18.346 1.00 48.47 296 SER A CA 1
ATOM 2194 C C . SER A 1 296 ? 31.689 -28.430 -18.991 1.00 48.47 296 SER A C 1
ATOM 2196 O O . SER A 1 296 ? 31.617 -29.164 -19.971 1.00 48.47 296 SER A O 1
ATOM 2198 N N . GLY A 1 297 ? 32.870 -28.116 -18.457 1.00 38.22 297 GLY A N 1
ATOM 2199 C CA . GLY A 1 297 ? 34.117 -28.701 -18.941 1.00 38.22 297 GLY A CA 1
ATOM 2200 C C . GLY A 1 297 ? 35.312 -28.395 -18.049 1.00 38.22 297 GLY A C 1
ATOM 2201 O O . GLY A 1 297 ? 35.907 -27.332 -18.162 1.00 38.22 297 GLY A O 1
ATOM 2202 N N . GLY A 1 298 ? 35.703 -29.364 -17.215 1.00 34.62 298 GLY A N 1
ATOM 2203 C CA . GLY A 1 298 ? 37.067 -29.434 -16.684 1.00 34.62 298 GLY A CA 1
ATOM 2204 C C . GLY A 1 298 ? 37.181 -29.500 -15.166 1.00 34.62 298 GLY A C 1
ATOM 2205 O O . GLY A 1 298 ? 37.522 -28.527 -14.504 1.00 34.62 298 GLY A O 1
ATOM 2206 N N . THR A 1 299 ? 36.997 -30.694 -14.614 1.00 43.16 299 THR A N 1
ATOM 2207 C CA . THR A 1 299 ? 37.590 -31.087 -13.333 1.00 43.16 299 THR A CA 1
ATOM 2208 C C . THR A 1 299 ? 39.122 -31.020 -13.398 1.00 43.16 299 THR A C 1
ATOM 2210 O O . THR A 1 299 ? 39.732 -31.837 -14.082 1.00 43.16 299 THR A O 1
ATOM 2213 N N . ALA A 1 300 ? 39.727 -30.094 -12.654 1.00 37.75 300 ALA A N 1
ATOM 2214 C CA . ALA A 1 300 ? 41.058 -30.171 -12.029 1.00 37.75 300 ALA A CA 1
ATOM 2215 C C . ALA A 1 300 ? 41.192 -28.897 -11.166 1.00 37.75 300 ALA A C 1
ATOM 2217 O O . ALA A 1 300 ? 41.143 -27.797 -11.690 1.00 37.75 300 ALA A O 1
ATOM 2218 N N . GLY A 1 301 ? 41.216 -28.919 -9.837 1.00 34.81 301 GLY A N 1
ATOM 2219 C CA . GLY A 1 301 ? 42.073 -29.739 -9.001 1.00 34.81 301 GLY A CA 1
ATOM 2220 C C . GLY A 1 301 ? 43.329 -28.945 -8.648 1.00 34.81 301 GLY A C 1
ATOM 2221 O O . GLY A 1 301 ? 44.363 -29.204 -9.239 1.00 34.81 301 GLY A O 1
ATOM 2222 N N . THR A 1 302 ? 43.248 -28.025 -7.682 1.00 36.47 302 THR A N 1
ATOM 2223 C CA . THR A 1 302 ? 44.370 -27.681 -6.790 1.00 36.47 302 THR A CA 1
ATOM 2224 C C . THR A 1 302 ? 43.849 -27.015 -5.520 1.00 36.47 302 THR A C 1
ATOM 2226 O O . THR A 1 302 ? 43.158 -26.000 -5.538 1.00 36.47 302 THR A O 1
ATOM 2229 N N . ALA A 1 303 ? 44.191 -27.640 -4.398 1.00 39.69 303 ALA A N 1
ATOM 2230 C CA . ALA A 1 303 ? 44.075 -27.085 -3.066 1.00 39.69 303 ALA A CA 1
ATOM 2231 C C . ALA A 1 303 ? 44.960 -25.838 -2.928 1.00 39.69 303 ALA A C 1
ATOM 2233 O O . ALA A 1 303 ? 46.091 -25.833 -3.415 1.00 39.69 303 ALA A O 1
ATOM 2234 N N . HIS A 1 304 ? 44.500 -24.838 -2.174 1.00 37.56 304 HIS A N 1
ATOM 2235 C CA . HIS A 1 304 ? 45.434 -24.103 -1.334 1.00 37.56 304 HIS A CA 1
ATOM 2236 C C . HIS A 1 304 ? 44.831 -23.741 0.021 1.00 37.56 304 HIS A C 1
ATOM 2238 O O . HIS A 1 304 ? 43.771 -23.136 0.162 1.00 37.56 304 HIS A O 1
ATOM 2244 N N . GLU A 1 305 ? 45.581 -24.205 0.999 1.00 34.81 305 GLU A N 1
ATOM 2245 C CA . GLU A 1 305 ? 45.446 -24.165 2.436 1.00 34.81 305 GLU A CA 1
ATOM 2246 C C . GLU A 1 305 ? 45.757 -22.765 3.000 1.00 34.81 305 GLU A C 1
ATOM 2248 O O . GLU A 1 305 ? 46.575 -22.029 2.450 1.00 34.81 305 GLU A O 1
ATOM 2253 N N . GLY A 1 306 ? 45.063 -22.448 4.098 1.00 32.75 306 GLY A N 1
ATOM 2254 C CA . GLY A 1 306 ? 45.214 -21.370 5.085 1.00 32.75 306 GLY A CA 1
ATOM 2255 C C . GLY A 1 306 ? 46.301 -20.293 4.962 1.00 32.75 306 GLY A C 1
ATOM 2256 O O . GLY A 1 306 ? 47.490 -20.580 4.947 1.00 32.75 306 GLY A O 1
ATOM 2257 N N . ALA A 1 307 ? 45.881 -19.036 5.154 1.00 36.09 307 ALA A N 1
ATOM 2258 C CA . ALA A 1 307 ? 46.622 -18.076 5.979 1.00 36.09 307 ALA A CA 1
ATOM 2259 C C . ALA A 1 307 ? 45.714 -16.925 6.447 1.00 36.09 307 ALA A C 1
ATOM 2261 O O . ALA A 1 307 ? 45.412 -15.990 5.707 1.00 36.09 307 ALA A O 1
ATOM 2262 N N . ALA A 1 308 ? 45.310 -16.983 7.716 1.00 35.34 308 ALA A N 1
ATOM 2263 C CA . ALA A 1 308 ? 44.833 -15.828 8.461 1.00 35.34 308 ALA A CA 1
ATOM 2264 C C . ALA A 1 308 ? 45.971 -14.802 8.622 1.00 35.34 308 ALA A C 1
ATOM 2266 O O . ALA A 1 308 ? 47.110 -15.178 8.903 1.00 35.34 308 ALA A O 1
ATOM 2267 N N . ARG A 1 309 ? 45.662 -13.503 8.516 1.00 34.75 309 ARG A N 1
ATOM 2268 C CA . ARG A 1 309 ? 46.550 -12.422 8.978 1.00 34.75 309 ARG A CA 1
ATOM 2269 C C . ARG A 1 309 ? 45.832 -11.548 10.015 1.00 34.75 309 ARG A C 1
ATOM 2271 O O . ARG A 1 309 ? 44.653 -11.256 9.825 1.00 34.75 309 ARG A O 1
ATOM 2278 N N . PRO A 1 310 ? 46.513 -11.163 11.111 1.00 43.25 310 PRO A N 1
ATOM 2279 C CA . PRO A 1 310 ? 45.879 -10.610 12.300 1.00 43.25 310 PRO A CA 1
ATOM 2280 C C . PRO A 1 310 ? 45.711 -9.087 12.249 1.00 43.25 310 PRO A C 1
ATOM 2282 O O . PRO A 1 310 ? 46.368 -8.382 11.481 1.00 43.25 310 PRO A O 1
ATOM 2285 N N . ALA A 1 311 ? 44.835 -8.613 13.136 1.00 38.12 311 ALA A N 1
ATOM 2286 C CA . ALA A 1 311 ? 44.620 -7.218 13.488 1.00 38.12 311 ALA A CA 1
ATOM 2287 C C . ALA A 1 311 ? 45.905 -6.551 14.011 1.00 38.12 311 ALA A C 1
ATOM 2289 O O . ALA A 1 311 ? 46.627 -7.137 14.817 1.00 38.12 311 ALA A O 1
ATOM 2290 N N . ALA A 1 312 ? 46.146 -5.306 13.593 1.00 38.31 312 ALA A N 1
ATOM 2291 C CA . ALA A 1 312 ? 47.185 -4.446 14.146 1.00 38.31 312 ALA A CA 1
ATOM 2292 C C . ALA A 1 312 ? 46.556 -3.244 14.864 1.00 38.31 312 ALA A C 1
ATOM 2294 O O . ALA A 1 312 ? 45.636 -2.597 14.365 1.00 38.31 312 ALA A O 1
ATOM 2295 N N . GLN A 1 313 ? 47.076 -3.030 16.067 1.00 35.75 313 GLN A N 1
ATOM 2296 C CA . GLN A 1 313 ? 46.715 -2.077 17.108 1.00 35.75 313 GLN A CA 1
ATOM 2297 C C . GLN A 1 313 ? 46.993 -0.608 16.749 1.00 35.75 313 GLN A C 1
ATOM 2299 O O . GLN A 1 313 ? 47.951 -0.292 16.048 1.00 35.75 313 GLN A O 1
ATOM 2304 N N . GLU A 1 314 ? 46.184 0.278 17.337 1.00 40.00 314 GLU A N 1
ATOM 2305 C CA . GLU A 1 314 ? 46.435 1.718 17.495 1.00 40.00 314 GLU A CA 1
ATOM 2306 C C . GLU A 1 314 ? 47.773 2.016 18.202 1.00 40.00 314 GLU A C 1
ATOM 2308 O O . GLU A 1 314 ? 48.199 1.246 19.069 1.00 40.00 314 GLU A O 1
ATOM 2313 N N . PRO A 1 315 ? 48.307 3.237 18.027 1.00 45.56 315 PRO A N 1
ATOM 2314 C CA . PRO A 1 315 ? 48.953 3.944 19.121 1.00 45.56 315 PRO A CA 1
ATOM 2315 C C . PRO A 1 315 ? 48.191 5.226 19.496 1.00 45.56 315 PRO A C 1
ATOM 2317 O O . PRO A 1 315 ? 47.939 6.108 18.675 1.00 45.56 315 PRO A O 1
ATOM 2320 N N . ARG A 1 316 ? 47.876 5.341 20.792 1.00 35.84 316 ARG A N 1
ATOM 2321 C CA . ARG A 1 316 ? 47.501 6.588 21.468 1.00 35.84 316 ARG A CA 1
ATOM 2322 C C . ARG A 1 316 ? 48.748 7.356 21.911 1.00 35.84 316 ARG A C 1
ATOM 2324 O O . ARG A 1 316 ? 49.549 6.812 22.661 1.00 35.84 316 ARG A O 1
ATOM 2331 N N . ALA A 1 317 ? 48.804 8.638 21.567 1.00 37.94 317 ALA A N 1
ATOM 2332 C CA . ALA A 1 317 ? 49.285 9.783 22.360 1.00 37.94 317 ALA A CA 1
ATOM 2333 C C . ALA A 1 317 ? 49.024 11.024 21.478 1.00 37.94 317 ALA A C 1
ATOM 2335 O O . ALA A 1 317 ? 49.345 10.993 20.301 1.00 37.94 317 ALA A O 1
ATOM 2336 N N . GLY A 1 318 ? 48.374 12.114 21.874 1.00 32.31 318 GLY A N 1
ATOM 2337 C CA . GLY A 1 318 ? 48.240 12.744 23.179 1.00 32.31 318 GLY A CA 1
ATOM 2338 C C . GLY A 1 318 ? 48.773 14.175 23.038 1.00 32.31 318 GLY A C 1
ATOM 2339 O O . GLY A 1 318 ? 49.970 14.340 22.846 1.00 32.31 318 GLY A O 1
ATOM 2340 N N . GLY A 1 319 ? 47.908 15.194 23.135 1.00 31.89 319 GLY A N 1
ATOM 2341 C CA . GLY A 1 319 ? 48.348 16.576 23.381 1.00 31.89 319 GLY A CA 1
ATOM 2342 C C . GLY A 1 319 ? 47.571 17.694 22.676 1.00 31.89 319 GLY A C 1
ATOM 2343 O O . GLY A 1 319 ? 47.732 17.893 21.481 1.00 31.89 319 GLY A O 1
ATOM 2344 N N . GLY A 1 320 ? 46.840 18.488 23.472 1.00 31.58 320 GLY A N 1
ATOM 2345 C CA . GLY A 1 320 ? 46.701 19.944 23.282 1.00 31.58 320 GLY A CA 1
ATOM 2346 C C . GLY A 1 320 ? 45.496 20.457 22.482 1.00 31.58 320 GLY A C 1
ATOM 2347 O O . GLY A 1 320 ? 45.452 20.316 21.271 1.00 31.58 320 GLY A O 1
ATOM 2348 N N . GLY A 1 321 ? 44.541 21.106 23.169 1.00 32.50 321 GLY A N 1
ATOM 2349 C CA . GLY A 1 321 ? 43.405 21.849 22.583 1.00 32.50 321 GLY A CA 1
ATOM 2350 C C . GLY A 1 321 ? 43.798 23.189 21.913 1.00 32.50 321 GLY A C 1
ATOM 2351 O O . GLY A 1 321 ? 44.976 23.358 21.613 1.00 32.50 321 GLY A O 1
ATOM 2352 N N . PRO A 1 322 ? 42.886 24.175 21.709 1.00 45.41 322 PRO A N 1
ATOM 2353 C CA . PRO A 1 322 ? 41.632 24.408 22.431 1.00 45.41 322 PRO A CA 1
ATOM 2354 C C . PRO A 1 322 ? 40.370 24.589 21.557 1.00 45.41 322 PRO A C 1
ATOM 2356 O O . PRO A 1 322 ? 40.392 24.624 20.330 1.00 45.41 322 PRO A O 1
ATOM 2359 N N . ALA A 1 323 ? 39.250 24.695 22.271 1.00 37.69 323 ALA A N 1
ATOM 2360 C CA . ALA A 1 323 ? 37.889 24.881 21.798 1.00 37.69 323 ALA A CA 1
ATOM 2361 C C . ALA A 1 323 ? 37.673 26.175 20.993 1.00 37.69 323 ALA A C 1
ATOM 2363 O O . ALA A 1 323 ? 38.071 27.259 21.417 1.00 37.69 323 ALA A O 1
ATOM 2364 N N . VAL A 1 324 ? 36.912 26.064 19.901 1.00 40.88 324 VAL A N 1
ATOM 2365 C CA . VAL A 1 324 ? 36.245 27.197 19.252 1.00 40.88 324 VAL A CA 1
ATOM 2366 C C . VAL A 1 324 ? 34.740 27.001 19.390 1.00 40.88 324 VAL A C 1
ATOM 2368 O O . VAL A 1 324 ? 34.126 2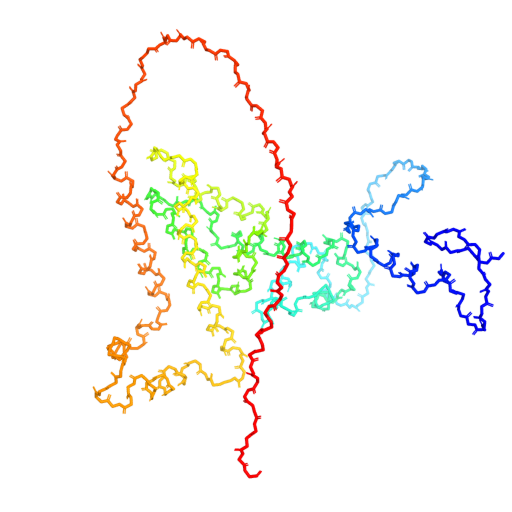6.175 18.719 1.00 40.88 324 VAL A O 1
ATOM 2371 N N . HIS A 1 325 ? 34.156 27.790 20.289 1.00 37.47 325 HIS A N 1
ATOM 2372 C CA . HIS A 1 325 ? 32.736 28.107 20.291 1.00 37.47 325 HIS A CA 1
ATOM 2373 C C . HIS A 1 325 ? 32.372 28.796 18.968 1.00 37.47 325 HIS A C 1
ATOM 2375 O O . HIS A 1 325 ? 32.917 29.853 18.651 1.00 37.47 325 HIS A O 1
ATOM 2381 N N . ARG A 1 326 ? 31.387 28.265 18.238 1.00 40.94 326 ARG A N 1
ATOM 2382 C CA . ARG A 1 326 ? 30.574 29.068 17.318 1.00 40.94 326 ARG A CA 1
ATOM 2383 C C . ARG A 1 326 ? 29.102 28.904 17.662 1.00 40.94 326 ARG A C 1
ATOM 2385 O O . ARG A 1 326 ? 28.460 27.917 17.327 1.00 40.94 326 ARG A O 1
ATOM 2392 N N . ASN A 1 327 ? 28.630 29.917 18.379 1.00 33.38 327 ASN A N 1
ATOM 2393 C CA . ASN A 1 327 ? 27.242 30.337 18.460 1.00 33.38 327 ASN A CA 1
ATOM 2394 C C . ASN A 1 327 ? 26.735 30.634 17.041 1.00 33.38 327 ASN A C 1
ATOM 2396 O O . ASN A 1 327 ? 27.370 31.409 16.326 1.00 33.38 327 ASN A O 1
ATOM 2400 N N . VAL A 1 328 ? 25.593 30.067 16.656 1.00 39.72 328 VAL A N 1
ATOM 2401 C CA . VAL A 1 328 ? 24.781 30.575 15.544 1.00 39.72 328 VAL A CA 1
ATOM 2402 C C . VAL A 1 328 ? 23.459 31.029 16.144 1.00 39.72 328 VAL A C 1
ATOM 2404 O O . VAL A 1 328 ? 22.818 30.295 16.891 1.00 39.72 328 VAL A O 1
ATOM 2407 N N . ALA A 1 329 ? 23.159 32.295 15.883 1.00 40.66 329 ALA A N 1
ATOM 2408 C CA . ALA A 1 329 ? 22.131 33.095 16.513 1.00 40.66 329 ALA A CA 1
ATOM 2409 C C . ALA A 1 329 ? 20.712 32.757 16.030 1.00 40.66 329 ALA A C 1
ATOM 2411 O O . ALA A 1 329 ? 20.485 32.439 14.864 1.00 40.66 329 ALA A O 1
ATOM 2412 N N . ASP A 1 330 ? 19.785 32.907 16.971 1.00 39.03 330 ASP A N 1
ATOM 2413 C CA . ASP A 1 330 ? 18.335 33.010 16.822 1.00 39.03 330 ASP A CA 1
ATOM 2414 C C . ASP A 1 330 ? 17.961 34.388 16.223 1.00 39.03 330 ASP A C 1
ATOM 2416 O O . ASP A 1 330 ? 18.415 35.410 16.751 1.00 39.03 330 ASP A O 1
ATOM 2420 N N . PRO A 1 331 ? 17.178 34.466 15.129 1.00 40.44 331 PRO A N 1
ATOM 2421 C CA . PRO A 1 331 ? 16.702 35.724 14.579 1.00 40.44 331 PRO A CA 1
ATOM 2422 C C . PRO A 1 331 ? 15.244 35.973 14.990 1.00 40.44 331 PRO A C 1
ATOM 2424 O O . PRO A 1 331 ? 14.321 35.706 14.223 1.00 40.44 331 PRO A O 1
ATOM 2427 N N . THR A 1 332 ? 15.015 36.562 16.165 1.00 44.44 332 THR A N 1
ATOM 2428 C CA . THR A 1 332 ? 13.737 37.227 16.460 1.00 44.44 332 THR A CA 1
ATOM 2429 C C . THR A 1 332 ? 13.941 38.539 17.226 1.00 44.44 332 THR A C 1
ATOM 2431 O O . THR A 1 332 ? 14.791 38.649 18.102 1.00 44.44 332 THR A O 1
ATOM 2434 N N . ALA A 1 333 ? 13.111 39.526 16.868 1.00 38.81 333 ALA A N 1
ATOM 2435 C CA . ALA A 1 333 ? 12.956 40.869 17.438 1.00 38.81 333 ALA A CA 1
ATOM 2436 C C . ALA A 1 333 ? 13.901 41.983 16.930 1.00 38.81 333 ALA A C 1
ATOM 2438 O O . ALA A 1 333 ? 14.969 42.237 17.479 1.00 38.81 333 ALA A O 1
ATOM 2439 N N . ARG A 1 334 ? 13.394 42.797 15.992 1.00 42.28 334 ARG A N 1
ATOM 2440 C CA . ARG A 1 334 ? 12.826 44.116 16.344 1.00 42.28 334 ARG A CA 1
ATOM 2441 C C . ARG A 1 334 ? 12.079 44.743 15.168 1.00 42.28 334 ARG A C 1
ATOM 2443 O O . ARG A 1 334 ? 12.659 45.089 14.146 1.00 42.28 334 ARG A O 1
ATOM 2450 N N . GLY A 1 335 ? 10.789 44.953 15.396 1.00 44.69 335 GLY A N 1
ATOM 2451 C CA . GLY A 1 335 ? 9.970 45.948 14.730 1.00 44.69 335 GLY A CA 1
ATOM 2452 C C . GLY A 1 335 ? 9.067 46.567 15.792 1.00 44.69 335 GLY A C 1
ATOM 2453 O O . GLY A 1 335 ? 8.074 45.945 16.155 1.00 44.69 335 GLY A O 1
ATOM 2454 N N . ARG A 1 336 ? 9.441 47.785 16.210 1.00 41.97 336 ARG A N 1
ATOM 2455 C CA . ARG A 1 336 ? 8.855 48.679 17.234 1.00 41.97 336 ARG A CA 1
ATOM 2456 C C . ARG A 1 336 ? 9.323 48.467 18.670 1.00 41.97 336 ARG A C 1
ATOM 2458 O O . ARG A 1 336 ? 9.153 47.360 19.215 1.00 41.97 336 ARG A O 1
#

Radius of gyration: 31.04 Å; chains: 1; bounding box: 82×85×81 Å

Secondary structure (DSSP, 8-state):
-PBPTTT--B----SSSSPPSSSSHHHHHHHHHHHHHS-S------------------------S----PPP-HHHHHHHHHHHHHHH-GGG--HHHHHHHTT--HHHHTTT-SSHHHHHHHHHHHHHHHTSTTSPPPSSHHHHHHHHHHHHHHHHHHH-THHHHHHSSSS----HHHHHHHHHHHHTTTTS---HHHHHHHHHHHHHHHHHHHHHHHHHHHHHHSSSS-HHHIIIIIHHHHH-SSTT-S-HHHHHHGGGHHHHH-HHHHHHHHHHHHHHHHHHHHHTSPP---------------------------------------------